Protein AF-A0A1V1PKE2-F1 (afdb_monomer_lite)

pLDDT: mean 93.81, std 8.79, range [40.59, 98.88]

Radius of gyration: 16.87 Å; chains: 1; bounding box: 40×36×56 Å

Structure (mmCIF, N/CA/C/O backbone):
data_AF-A0A1V1PKE2-F1
#
_entry.id   AF-A0A1V1PKE2-F1
#
loop_
_atom_site.group_PDB
_atom_site.id
_atom_site.type_symbol
_atom_site.label_atom_id
_atom_site.label_alt_id
_atom_site.label_comp_id
_atom_site.label_asym_id
_atom_site.label_entity_id
_atom_site.label_seq_id
_atom_site.pdbx_PDB_ins_code
_atom_site.Cartn_x
_atom_site.Cartn_y
_atom_site.Cartn_z
_atom_site.occupancy
_atom_site.B_iso_or_equiv
_atom_site.auth_seq_id
_atom_site.auth_comp_id
_atom_site.auth_asym_id
_atom_site.auth_atom_id
_atom_site.pdbx_PDB_model_num
ATOM 1 N N . MET A 1 1 ? 3.687 -19.285 35.771 1.00 46.41 1 MET A N 1
ATOM 2 C CA . MET A 1 1 ? 3.104 -18.218 34.936 1.00 46.41 1 MET A CA 1
ATOM 3 C C . MET A 1 1 ? 2.882 -18.818 33.569 1.00 46.41 1 MET A C 1
ATOM 5 O O . MET A 1 1 ? 3.855 -19.027 32.859 1.00 46.41 1 MET A O 1
ATOM 9 N N . GLU A 1 2 ? 1.648 -19.193 33.250 1.00 50.28 2 GLU A N 1
ATOM 10 C CA . GLU A 1 2 ? 1.294 -19.530 31.870 1.00 50.28 2 GLU A CA 1
ATOM 11 C C . GLU A 1 2 ? 1.308 -18.223 31.075 1.00 50.28 2 GLU A C 1
ATOM 13 O O . GLU A 1 2 ? 0.719 -17.228 31.504 1.00 50.28 2 GLU A O 1
ATOM 18 N N . ALA A 1 3 ? 2.072 -18.183 29.985 1.00 55.94 3 ALA A N 1
ATOM 19 C CA . ALA A 1 3 ? 2.026 -17.057 29.070 1.00 55.94 3 ALA A CA 1
ATOM 20 C C . ALA A 1 3 ? 0.629 -17.049 28.443 1.00 55.94 3 ALA A C 1
ATOM 22 O O . ALA A 1 3 ? 0.249 -18.015 27.785 1.00 55.94 3 ALA A O 1
ATOM 23 N N . PHE A 1 4 ? -0.148 -15.993 28.686 1.00 63.03 4 PHE A N 1
ATOM 24 C CA . PHE A 1 4 ? -1.356 -15.752 27.910 1.00 63.03 4 PHE A CA 1
ATOM 25 C C . PHE A 1 4 ? -0.919 -15.528 26.463 1.00 63.03 4 PHE A C 1
ATOM 27 O O . PHE A 1 4 ? -0.289 -14.514 26.161 1.00 63.03 4 PHE A O 1
ATOM 34 N N . ASP A 1 5 ? -1.195 -16.503 25.600 1.00 72.31 5 ASP A N 1
ATOM 35 C CA . ASP A 1 5 ? -0.950 -16.389 24.168 1.00 72.31 5 ASP A CA 1
ATOM 36 C C . ASP A 1 5 ? -1.911 -15.332 23.613 1.00 72.31 5 ASP A C 1
ATOM 38 O O . ASP A 1 5 ? -3.128 -15.531 23.552 1.00 72.31 5 ASP A O 1
ATOM 42 N N . MET A 1 6 ? -1.379 -14.144 23.329 1.00 79.12 6 MET A N 1
ATOM 43 C CA . MET A 1 6 ? -2.161 -13.050 22.768 1.00 79.12 6 MET A CA 1
ATOM 44 C C . MET A 1 6 ? -2.499 -13.402 21.324 1.00 79.12 6 MET A C 1
ATOM 46 O O . MET A 1 6 ? -1.603 -13.628 20.514 1.00 79.12 6 MET A O 1
ATOM 50 N N . ALA A 1 7 ? -3.791 -13.411 20.989 1.00 90.62 7 ALA A N 1
ATOM 51 C CA . ALA A 1 7 ? -4.229 -13.690 19.628 1.00 90.62 7 ALA A CA 1
ATOM 52 C C . ALA A 1 7 ? -3.542 -12.741 18.626 1.00 90.62 7 ALA A C 1
ATOM 54 O O . ALA A 1 7 ? -3.530 -11.516 18.804 1.00 90.62 7 ALA A O 1
ATOM 55 N N . LYS A 1 8 ? -2.964 -13.313 17.565 1.00 95.94 8 LYS A N 1
ATOM 56 C CA . LYS A 1 8 ? -2.347 -12.550 16.476 1.00 95.94 8 LYS A CA 1
ATOM 57 C C . LYS A 1 8 ? -3.399 -11.752 15.711 1.00 95.94 8 LYS A C 1
ATOM 59 O O . LYS A 1 8 ? -4.539 -12.181 15.556 1.00 95.94 8 LYS A O 1
ATOM 64 N N . LEU A 1 9 ? -2.992 -10.593 15.203 1.00 97.44 9 LEU A N 1
ATOM 65 C CA . LEU A 1 9 ? -3.817 -9.762 14.330 1.00 97.44 9 LEU A CA 1
ATOM 66 C C . LEU A 1 9 ? -3.917 -10.413 12.950 1.00 97.44 9 LEU A C 1
ATOM 68 O O . LEU A 1 9 ? -2.892 -10.720 12.346 1.00 97.44 9 LEU A O 1
ATOM 72 N N . LYS A 1 10 ? -5.115 -10.556 12.387 1.00 98.12 10 LYS A N 1
ATOM 73 C CA . LYS A 1 10 ? -5.256 -10.981 10.990 1.00 98.12 10 LYS A CA 1
ATOM 74 C C . LYS A 1 10 ? -5.187 -9.769 10.066 1.00 98.12 10 LYS A C 1
ATOM 76 O O . LYS A 1 10 ? -6.038 -8.887 10.142 1.00 98.12 10 LYS A O 1
ATOM 81 N N . ILE A 1 11 ? -4.221 -9.721 9.154 1.00 98.69 11 ILE A N 1
ATOM 82 C CA . ILE A 1 11 ? -4.002 -8.562 8.278 1.00 98.69 11 ILE A CA 1
ATOM 83 C C . ILE A 1 11 ? -4.074 -8.977 6.811 1.00 98.69 11 ILE A C 1
ATOM 85 O O . ILE A 1 11 ? -3.297 -9.813 6.353 1.00 98.69 11 ILE A O 1
ATOM 89 N N . ALA A 1 12 ? -4.969 -8.349 6.046 1.00 98.62 12 ALA A N 1
ATOM 90 C CA . ALA A 1 12 ? -4.965 -8.473 4.590 1.00 98.62 12 ALA A CA 1
ATOM 91 C C . ALA A 1 12 ? -3.850 -7.596 4.002 1.00 98.62 12 ALA A C 1
ATOM 93 O O . ALA A 1 12 ? -3.820 -6.399 4.268 1.00 98.62 12 ALA A O 1
ATOM 94 N N . THR A 1 13 ? -2.933 -8.169 3.218 1.00 98.44 13 THR A N 1
ATOM 95 C CA . THR A 1 13 ? -1.775 -7.467 2.643 1.00 98.44 13 THR A CA 1
ATOM 96 C C . THR A 1 13 ? -1.797 -7.496 1.114 1.00 98.44 13 THR A C 1
ATOM 98 O O . THR A 1 13 ? -1.751 -8.549 0.478 1.00 98.44 13 THR A O 1
ATOM 101 N N . LEU A 1 14 ? -1.915 -6.311 0.515 1.00 98.75 14 LEU A N 1
ATOM 102 C CA . LEU A 1 14 ? -2.167 -6.116 -0.910 1.00 98.75 14 LEU A CA 1
ATOM 103 C C . LEU A 1 14 ? -0.854 -5.895 -1.674 1.00 98.75 14 LEU A C 1
ATOM 105 O O . LEU A 1 14 ? -0.088 -4.980 -1.361 1.00 98.75 14 LEU A O 1
ATOM 109 N N . HIS A 1 15 ? -0.604 -6.722 -2.689 1.00 98.06 15 HIS A N 1
ATOM 110 C CA . HIS A 1 15 ? 0.639 -6.692 -3.464 1.00 98.06 15 HIS A CA 1
ATOM 111 C C . HIS A 1 15 ? 0.764 -5.457 -4.379 1.00 98.06 15 HIS A C 1
ATOM 113 O O . HIS A 1 15 ? -0.227 -4.791 -4.685 1.00 98.06 15 HIS A O 1
ATOM 119 N N . CYS A 1 16 ? 1.984 -5.164 -4.840 1.00 96.75 16 CYS A N 1
ATOM 120 C CA . CYS A 1 16 ? 2.265 -4.074 -5.778 1.00 96.75 16 CYS A CA 1
ATOM 121 C C . CYS A 1 16 ? 1.883 -4.411 -7.231 1.00 96.75 16 CYS A C 1
ATOM 123 O O . CYS A 1 16 ? 1.435 -5.518 -7.543 1.00 96.75 16 CYS A O 1
ATOM 125 N N . PHE A 1 17 ? 2.043 -3.426 -8.119 1.00 96.31 17 PHE A N 1
ATOM 126 C CA . PHE A 1 17 ? 1.731 -3.536 -9.543 1.00 96.31 17 PHE A CA 1
ATOM 127 C C . PHE A 1 17 ? 2.534 -4.660 -10.207 1.00 96.31 17 PHE A C 1
ATOM 129 O O . PHE A 1 17 ? 3.742 -4.753 -10.015 1.00 96.31 17 PHE A O 1
ATOM 136 N N . GLY A 1 18 ? 1.873 -5.498 -11.006 1.00 95.69 18 GLY A N 1
ATOM 137 C CA . GLY A 1 18 ? 2.518 -6.564 -11.774 1.00 95.69 18 GLY A CA 1
ATOM 138 C C . GLY A 1 18 ? 2.991 -7.750 -10.931 1.00 95.69 18 GLY A C 1
ATOM 139 O O . GLY A 1 18 ? 3.564 -8.692 -11.470 1.00 95.69 18 GLY A O 1
ATOM 140 N N . SER A 1 19 ? 2.745 -7.724 -9.620 1.00 96.00 19 SER A N 1
ATOM 141 C CA . SER A 1 19 ? 3.049 -8.819 -8.701 1.00 96.00 19 SER A CA 1
ATOM 142 C C . SER A 1 19 ? 1.832 -9.735 -8.515 1.00 96.00 19 SER A C 1
ATOM 144 O O . SER A 1 19 ? 0.826 -9.615 -9.215 1.00 96.00 19 SER A O 1
ATOM 146 N N . ASN A 1 20 ? 1.936 -10.668 -7.573 1.00 97.12 20 ASN A N 1
ATOM 147 C CA . ASN A 1 20 ? 0.886 -11.599 -7.180 1.00 97.12 20 ASN A CA 1
ATOM 148 C C . ASN A 1 20 ? 1.067 -11.998 -5.695 1.00 97.12 20 ASN A C 1
ATOM 150 O O . ASN A 1 20 ? 2.086 -11.645 -5.087 1.00 97.12 20 ASN A O 1
ATOM 154 N N . PRO A 1 21 ? 0.113 -12.726 -5.083 1.00 97.25 21 PRO A N 1
ATOM 155 C CA . PRO A 1 21 ? 0.207 -13.147 -3.682 1.00 97.25 21 PRO A CA 1
ATOM 156 C C . PRO A 1 21 ? 1.494 -13.887 -3.316 1.00 97.25 21 PRO A C 1
ATOM 158 O O . PRO A 1 21 ? 2.128 -13.563 -2.312 1.00 97.25 21 PRO A O 1
ATOM 161 N N . THR A 1 22 ? 1.899 -14.855 -4.140 1.00 96.38 22 THR A N 1
ATOM 162 C CA . THR A 1 22 ? 3.069 -15.704 -3.887 1.00 96.38 22 THR A CA 1
ATOM 163 C C . THR A 1 22 ? 4.341 -14.871 -3.831 1.00 96.38 22 THR A C 1
ATOM 165 O O . THR A 1 22 ? 5.120 -14.985 -2.883 1.00 96.38 22 THR A O 1
ATOM 168 N N . LYS A 1 23 ? 4.527 -13.977 -4.806 1.00 94.81 23 LYS A N 1
ATOM 169 C CA . LYS A 1 23 ? 5.670 -13.062 -4.850 1.00 94.81 23 LYS A CA 1
ATOM 170 C C . LYS A 1 23 ? 5.658 -12.099 -3.675 1.00 94.81 23 LYS A C 1
ATOM 172 O O . LYS A 1 23 ? 6.663 -11.956 -2.989 1.00 94.81 23 LYS A O 1
ATOM 177 N N . HIS A 1 24 ? 4.506 -11.506 -3.367 1.00 95.56 24 HIS A N 1
ATOM 178 C CA . HIS A 1 24 ? 4.380 -10.589 -2.233 1.00 95.56 24 HIS A CA 1
ATOM 179 C C . HIS A 1 24 ? 4.780 -11.241 -0.903 1.00 95.56 24 HIS A C 1
ATOM 181 O O . HIS A 1 24 ? 5.442 -10.609 -0.082 1.00 95.56 24 HIS A O 1
ATOM 187 N N . ALA A 1 25 ? 4.440 -12.518 -0.714 1.00 95.44 25 ALA A N 1
ATOM 188 C CA . ALA A 1 25 ? 4.773 -13.275 0.490 1.00 95.44 25 ALA A CA 1
ATOM 189 C C . ALA A 1 25 ? 6.241 -13.740 0.563 1.00 95.44 25 ALA A C 1
ATOM 191 O O . ALA A 1 25 ? 6.787 -13.876 1.663 1.00 95.44 25 ALA A O 1
ATOM 192 N N . THR A 1 26 ? 6.889 -14.009 -0.575 1.00 92.88 26 THR A N 1
ATOM 193 C CA . THR A 1 26 ? 8.154 -14.773 -0.598 1.00 92.88 26 THR A CA 1
ATOM 194 C C . THR A 1 26 ? 9.345 -14.052 -1.229 1.00 92.88 26 THR A C 1
ATOM 196 O O . THR A 1 26 ? 10.485 -14.413 -0.937 1.00 92.88 26 THR A O 1
ATOM 199 N N . GLN A 1 27 ? 9.118 -13.037 -2.059 1.00 90.12 27 GLN A N 1
ATOM 200 C CA . G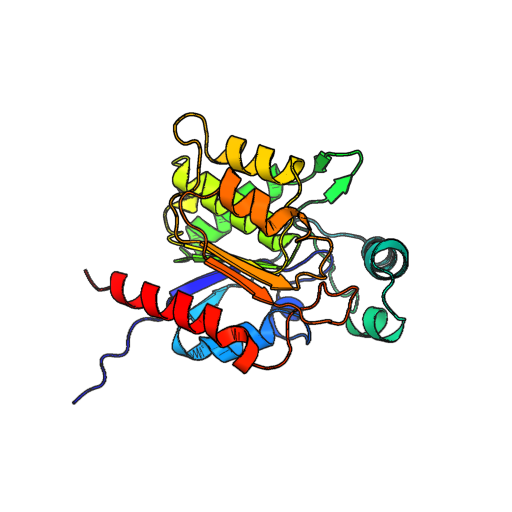LN A 1 27 ? 10.166 -12.391 -2.843 1.00 90.12 27 GLN A CA 1
ATOM 201 C C . GLN A 1 27 ? 10.933 -11.341 -2.029 1.00 90.12 27 GLN A C 1
ATOM 203 O O . GLN A 1 27 ? 10.370 -10.654 -1.171 1.00 90.12 27 GLN A O 1
ATOM 208 N N . LYS A 1 28 ? 12.233 -11.200 -2.320 1.00 82.75 28 LYS A N 1
ATOM 209 C CA . LYS A 1 28 ? 13.053 -10.083 -1.822 1.00 82.75 28 LYS A CA 1
ATOM 210 C C . LYS A 1 28 ? 12.496 -8.743 -2.295 1.00 82.75 28 LYS A C 1
ATOM 212 O O . LYS A 1 28 ? 11.787 -8.699 -3.296 1.00 82.75 28 LYS A O 1
ATOM 217 N N . TRP A 1 29 ? 12.790 -7.671 -1.558 1.00 85.06 29 TRP A N 1
ATOM 218 C CA . TRP A 1 29 ? 12.291 -6.308 -1.818 1.00 85.06 29 TRP A CA 1
ATOM 219 C C . TRP A 1 29 ? 10.767 -6.130 -1.744 1.00 85.06 29 TRP A C 1
ATOM 221 O O . TRP A 1 29 ? 10.259 -5.021 -1.914 1.00 85.06 29 TRP A O 1
ATOM 231 N N . HIS A 1 30 ? 10.043 -7.209 -1.443 1.00 88.94 30 HIS A N 1
ATOM 232 C CA . HIS A 1 30 ? 8.615 -7.240 -1.167 1.00 88.94 30 HIS A CA 1
ATOM 233 C C . HIS A 1 30 ? 8.372 -7.413 0.343 1.00 88.94 30 HIS A C 1
ATOM 235 O O . HIS A 1 30 ? 9.193 -7.068 1.193 1.00 88.94 30 HIS A O 1
ATOM 241 N N . PHE A 1 31 ? 7.197 -7.919 0.707 1.00 92.25 31 PHE A N 1
ATOM 242 C CA . PHE A 1 31 ? 6.684 -7.903 2.068 1.00 92.25 31 PHE A CA 1
ATOM 243 C C . PHE A 1 31 ? 7.251 -9.006 2.971 1.00 92.25 31 PHE A C 1
ATOM 245 O O . PHE A 1 31 ? 7.043 -8.969 4.183 1.00 92.25 31 PHE A O 1
ATOM 252 N N . THR A 1 32 ? 7.986 -9.976 2.416 1.00 93.50 32 THR A N 1
ATOM 253 C CA . THR A 1 32 ? 8.481 -11.155 3.147 1.00 93.50 32 THR A CA 1
ATOM 254 C C . THR A 1 32 ? 9.250 -10.800 4.429 1.00 93.50 32 THR A C 1
ATOM 256 O O . THR A 1 32 ? 9.047 -11.414 5.477 1.00 93.50 32 THR A O 1
ATOM 259 N N . HIS A 1 33 ? 10.079 -9.753 4.394 1.00 94.19 33 HIS A N 1
ATOM 260 C CA . HIS A 1 33 ? 10.896 -9.342 5.538 1.00 94.19 33 HIS A CA 1
ATOM 261 C C . HIS A 1 33 ? 10.083 -8.622 6.622 1.00 94.19 33 HIS A C 1
ATOM 263 O O . HIS A 1 33 ? 10.325 -8.851 7.808 1.00 94.19 33 HIS A O 1
ATOM 269 N N . CYS A 1 34 ? 9.068 -7.846 6.228 1.00 96.38 34 CYS A N 1
ATOM 270 C CA . CYS A 1 34 ? 8.083 -7.270 7.146 1.00 96.38 34 CYS A CA 1
ATOM 271 C C . CYS A 1 34 ? 7.292 -8.374 7.861 1.00 96.38 34 CYS A C 1
ATOM 273 O O . CYS A 1 34 ? 7.202 -8.387 9.089 1.00 96.38 34 CYS A O 1
ATOM 275 N N . ALA A 1 35 ? 6.785 -9.344 7.090 1.00 96.12 35 ALA A N 1
ATOM 276 C CA . ALA A 1 35 ? 6.011 -10.463 7.613 1.00 96.12 35 ALA A CA 1
ATOM 277 C C . ALA A 1 35 ? 6.813 -11.282 8.635 1.00 96.12 35 ALA A C 1
ATOM 279 O O . ALA A 1 35 ? 6.291 -11.616 9.696 1.00 96.12 35 ALA A O 1
ATOM 280 N N . ARG A 1 36 ? 8.101 -11.532 8.359 1.00 95.44 36 ARG A N 1
ATOM 281 C CA . ARG A 1 36 ? 9.025 -12.193 9.296 1.00 95.44 36 ARG A CA 1
ATOM 282 C C . ARG A 1 36 ? 9.275 -11.371 10.558 1.00 95.44 36 ARG A C 1
ATOM 284 O O . ARG A 1 36 ? 9.250 -11.932 11.646 1.00 95.44 36 ARG A O 1
ATOM 291 N N . ALA A 1 37 ? 9.498 -10.061 10.429 1.00 97.06 37 ALA A N 1
ATOM 292 C CA . ALA A 1 37 ? 9.718 -9.179 11.578 1.00 97.06 37 ALA A CA 1
ATOM 293 C C . ALA A 1 37 ? 8.503 -9.115 12.523 1.00 97.06 37 ALA A C 1
ATOM 295 O O . ALA A 1 37 ? 8.654 -8.842 13.709 1.00 97.06 37 ALA A O 1
ATOM 296 N N . CYS A 1 38 ? 7.308 -9.385 11.996 1.00 97.25 38 CYS A N 1
ATOM 297 C CA . CYS A 1 38 ? 6.038 -9.304 12.709 1.00 97.25 38 CYS A CA 1
ATOM 298 C C . CYS A 1 38 ? 5.388 -10.682 12.939 1.00 97.25 38 CYS A C 1
ATOM 300 O O . CYS A 1 38 ? 4.188 -10.744 13.206 1.00 97.25 38 CYS A O 1
ATOM 302 N N . ALA A 1 39 ? 6.145 -11.779 12.812 1.00 96.25 39 ALA A N 1
ATOM 303 C CA . ALA A 1 39 ? 5.600 -13.139 12.811 1.00 96.25 39 ALA A CA 1
ATOM 304 C C . ALA A 1 39 ? 4.851 -13.502 14.105 1.00 96.25 39 ALA A C 1
ATOM 306 O O . ALA A 1 39 ? 3.902 -14.281 14.059 1.00 96.25 39 ALA A O 1
ATOM 307 N N . ASP A 1 40 ? 5.230 -12.911 15.240 1.00 95.50 40 ASP A N 1
ATOM 308 C CA . ASP A 1 40 ? 4.573 -13.127 16.537 1.00 95.50 40 ASP A CA 1
ATOM 309 C C . ASP A 1 40 ? 3.346 -12.225 16.752 1.00 95.50 40 ASP A C 1
ATOM 311 O O . ASP A 1 40 ? 2.581 -12.428 17.689 1.00 95.50 40 ASP A O 1
ATOM 315 N N . LEU A 1 41 ? 3.140 -11.229 15.886 1.00 96.81 41 LEU A N 1
ATOM 316 C CA . LEU A 1 41 ? 2.101 -10.208 16.049 1.00 96.81 41 LEU A CA 1
ATOM 317 C C . LEU A 1 41 ? 0.923 -10.394 15.097 1.00 96.81 41 LEU A C 1
ATOM 319 O O . LEU A 1 41 ? -0.189 -9.970 15.420 1.00 96.81 41 LEU A O 1
ATOM 323 N N . ALA A 1 42 ? 1.163 -10.974 13.919 1.00 97.38 42 ALA A N 1
ATOM 324 C CA . ALA A 1 42 ? 0.179 -10.992 12.851 1.00 97.38 42 ALA A CA 1
ATOM 325 C C . ALA A 1 42 ? 0.200 -12.263 11.998 1.00 97.38 42 ALA A C 1
ATOM 327 O O . ALA A 1 42 ? 1.260 -12.800 11.675 1.00 97.38 42 ALA A O 1
ATOM 328 N N . ASP A 1 43 ? -0.996 -12.656 11.565 1.00 97.56 43 ASP A N 1
ATOM 329 C CA . ASP A 1 43 ? -1.233 -13.605 10.487 1.00 97.56 43 ASP A CA 1
ATOM 330 C C . ASP A 1 43 ? -1.608 -12.842 9.213 1.00 97.56 43 ASP A C 1
ATOM 332 O O . ASP A 1 43 ? -2.451 -11.940 9.218 1.00 97.56 43 ASP A O 1
ATOM 336 N N . TRP A 1 44 ? -0.984 -13.209 8.097 1.00 98.00 44 TRP A N 1
ATOM 337 C CA . TRP A 1 44 ? -1.066 -12.456 6.848 1.00 98.00 44 TRP A CA 1
ATOM 338 C C . TRP A 1 44 ? -1.956 -13.153 5.823 1.00 98.00 44 TRP A C 1
ATOM 340 O O . TRP A 1 44 ? -1.741 -14.315 5.478 1.00 98.00 44 TRP A O 1
ATOM 350 N N . VAL A 1 45 ? -2.925 -12.418 5.284 1.00 98.25 45 VAL A N 1
ATOM 351 C CA . VAL A 1 45 ? -3.782 -12.857 4.178 1.00 98.25 45 VAL A CA 1
ATOM 352 C C . VAL A 1 45 ? -3.339 -12.154 2.900 1.00 98.25 45 VAL A C 1
ATOM 354 O O . VAL A 1 45 ? -3.302 -10.928 2.852 1.00 98.25 45 VAL A O 1
ATOM 357 N N . TYR A 1 46 ? -3.046 -12.920 1.849 1.00 98.38 46 TYR A N 1
ATOM 358 C CA . TYR A 1 46 ? -2.505 -12.411 0.583 1.00 98.38 46 TYR A CA 1
ATOM 359 C C . TYR A 1 46 ? -3.529 -12.566 -0.557 1.00 98.38 46 TYR A C 1
ATOM 361 O O . TYR A 1 46 ? -3.466 -13.541 -1.307 1.00 98.38 46 TYR A O 1
ATOM 369 N N . PRO A 1 47 ? -4.514 -11.661 -0.704 1.00 98.31 47 PRO A N 1
ATOM 370 C CA . PRO A 1 47 ? -5.459 -11.729 -1.815 1.00 98.31 47 PRO A CA 1
ATOM 371 C C . PRO A 1 47 ? -4.782 -11.377 -3.149 1.00 98.31 47 PRO A C 1
ATOM 373 O O . PRO A 1 47 ? -3.919 -10.498 -3.215 1.00 98.31 47 PRO A O 1
ATOM 376 N N . ALA A 1 48 ? -5.195 -12.053 -4.224 1.00 98.31 48 ALA A N 1
ATOM 377 C CA . ALA A 1 48 ? -4.781 -11.724 -5.585 1.00 98.31 48 ALA A CA 1
ATOM 378 C C . ALA A 1 48 ? -5.600 -10.546 -6.114 1.00 98.31 48 ALA A C 1
ATOM 380 O O . ALA A 1 48 ? -6.824 -10.555 -6.000 1.00 98.31 48 ALA A O 1
ATOM 381 N N . ALA A 1 49 ? -4.953 -9.566 -6.743 1.00 98.62 49 ALA A N 1
ATOM 382 C CA . ALA A 1 49 ? -5.686 -8.489 -7.391 1.00 98.62 49 ALA A CA 1
ATOM 383 C C . ALA A 1 49 ? -6.531 -9.018 -8.575 1.00 98.62 49 ALA A C 1
ATOM 385 O O . ALA A 1 49 ? -6.129 -9.973 -9.258 1.00 98.62 49 ALA A O 1
ATOM 386 N N . PRO A 1 50 ? -7.706 -8.420 -8.844 1.00 98.44 50 PRO A N 1
ATOM 387 C CA . PRO A 1 50 ? -8.647 -8.977 -9.813 1.00 98.44 50 PRO A CA 1
ATOM 388 C C . PRO A 1 50 ? -8.230 -8.758 -11.273 1.00 98.44 50 PRO A C 1
ATOM 390 O O . PRO A 1 50 ? -8.699 -9.485 -12.146 1.00 98.44 50 PRO A O 1
ATOM 393 N N . HIS A 1 51 ? -7.349 -7.795 -11.558 1.00 98.19 51 HIS A N 1
ATOM 394 C CA . HIS A 1 51 ? -6.974 -7.452 -12.930 1.00 98.19 51 HIS A CA 1
ATOM 395 C C . HIS A 1 51 ? -5.673 -8.139 -13.320 1.00 98.19 51 HIS A C 1
ATOM 397 O O . HIS A 1 51 ? -4.618 -7.837 -12.763 1.00 98.19 51 HIS A O 1
ATOM 403 N N . GLN A 1 52 ? -5.737 -9.045 -14.290 1.00 97.56 52 GLN A N 1
ATOM 404 C CA . GLN A 1 52 ? -4.548 -9.627 -14.907 1.00 97.56 52 GLN A CA 1
ATOM 405 C C . GLN A 1 52 ? -4.007 -8.679 -15.982 1.00 97.56 52 GLN A C 1
ATOM 407 O O . GLN A 1 52 ? -4.780 -8.055 -16.711 1.00 97.56 52 GLN A O 1
ATOM 412 N N . VAL A 1 53 ? -2.685 -8.572 -16.088 1.00 96.69 53 VAL A N 1
ATOM 413 C CA . VAL A 1 53 ? -2.021 -7.754 -17.111 1.00 96.69 53 VAL A CA 1
ATOM 414 C C . VAL A 1 53 ? -1.062 -8.586 -17.948 1.00 96.69 53 VAL A C 1
ATOM 416 O O . VAL A 1 53 ? -0.705 -9.705 -17.590 1.00 96.69 53 VAL A O 1
ATOM 419 N N . ALA A 1 54 ? -0.659 -8.040 -19.092 1.00 96.19 54 ALA A N 1
ATOM 420 C CA . ALA A 1 54 ? 0.373 -8.645 -19.919 1.00 96.19 54 ALA A CA 1
ATOM 421 C C . ALA A 1 54 ? 1.762 -8.426 -19.275 1.00 96.19 54 ALA A C 1
ATOM 423 O O . ALA A 1 54 ? 2.022 -7.314 -18.796 1.00 96.19 54 ALA A O 1
ATOM 424 N N . PRO A 1 55 ? 2.658 -9.430 -19.264 1.00 95.00 55 PRO A N 1
ATOM 425 C CA . PRO A 1 55 ? 4.041 -9.289 -18.798 1.00 95.00 55 PRO A CA 1
ATOM 426 C C . PRO A 1 55 ? 4.771 -8.059 -19.349 1.00 95.00 55 PRO A C 1
ATOM 428 O O . PRO A 1 55 ? 5.462 -7.364 -18.610 1.00 95.00 55 PRO A O 1
ATOM 431 N N . GLU A 1 56 ? 4.560 -7.739 -20.624 1.00 94.50 56 GLU A N 1
ATOM 432 C CA . GLU A 1 56 ? 5.206 -6.634 -21.335 1.00 94.50 56 GLU A CA 1
ATOM 433 C C . GLU A 1 56 ? 4.844 -5.274 -20.730 1.00 94.50 56 GLU A C 1
ATOM 435 O O . GLU A 1 56 ? 5.672 -4.368 -20.696 1.00 94.50 56 GLU A O 1
ATOM 440 N N . MET A 1 57 ? 3.625 -5.137 -20.201 1.00 93.62 57 MET A N 1
ATOM 441 C CA . MET A 1 57 ? 3.195 -3.919 -19.512 1.00 93.62 57 MET A CA 1
ATOM 442 C C . MET A 1 57 ? 3.972 -3.715 -18.211 1.00 93.62 57 MET A C 1
ATOM 444 O O . MET A 1 57 ? 4.324 -2.590 -17.862 1.00 93.62 57 MET A O 1
ATOM 448 N N . VAL A 1 58 ? 4.228 -4.801 -17.482 1.00 93.12 58 VAL A N 1
ATOM 449 C CA . VAL A 1 58 ? 5.004 -4.752 -16.241 1.00 93.12 58 VAL A CA 1
ATOM 450 C C . VAL A 1 58 ? 6.472 -4.495 -16.547 1.00 93.12 58 VAL A C 1
ATOM 452 O O . VAL A 1 58 ? 7.097 -3.673 -15.881 1.00 93.12 58 VAL A O 1
ATOM 455 N N . TYR A 1 59 ? 7.002 -5.150 -17.581 1.00 93.00 59 TYR A N 1
ATOM 456 C CA . TYR A 1 59 ? 8.354 -4.907 -18.064 1.00 93.00 59 TYR A CA 1
ATOM 457 C C . TYR A 1 59 ? 8.558 -3.432 -18.421 1.00 93.00 59 TYR A C 1
ATOM 459 O O . TYR A 1 59 ? 9.499 -2.821 -17.926 1.00 93.00 59 TYR A O 1
ATOM 467 N N . ASP A 1 60 ? 7.663 -2.838 -19.220 1.00 92.38 60 ASP A N 1
ATOM 468 C CA . ASP A 1 60 ? 7.766 -1.431 -19.620 1.00 92.38 60 ASP A CA 1
ATOM 469 C C . ASP A 1 60 ? 7.771 -0.484 -18.411 1.00 92.38 60 ASP A C 1
ATOM 471 O O . ASP A 1 60 ? 8.622 0.402 -18.318 1.00 92.38 60 ASP A O 1
ATOM 475 N N . LEU A 1 61 ? 6.883 -0.712 -17.437 1.00 90.50 61 LEU A N 1
ATOM 476 C CA . LEU A 1 61 ? 6.852 0.076 -16.206 1.00 90.50 61 LEU A CA 1
ATOM 477 C C . LEU A 1 61 ? 8.188 -0.007 -15.452 1.00 90.50 61 LEU A C 1
ATOM 479 O O . LEU A 1 61 ? 8.789 1.020 -15.144 1.00 90.50 61 LEU A O 1
ATOM 483 N N . ILE A 1 62 ? 8.654 -1.220 -15.151 1.00 90.44 62 ILE A N 1
ATOM 484 C CA . ILE A 1 62 ? 9.838 -1.430 -14.309 1.00 90.44 62 ILE A CA 1
ATOM 485 C C . ILE A 1 62 ? 11.105 -0.961 -15.040 1.00 90.44 62 ILE A C 1
ATOM 487 O O . ILE A 1 62 ? 11.926 -0.240 -14.473 1.00 90.44 62 ILE A O 1
ATOM 491 N N . LYS A 1 63 ? 11.262 -1.323 -16.315 1.00 92.19 63 LYS A N 1
ATOM 492 C CA . LYS A 1 63 ? 12.465 -1.006 -17.088 1.00 92.19 63 LYS A CA 1
ATOM 493 C C . LYS A 1 63 ? 12.499 0.450 -17.537 1.00 92.19 63 LYS A C 1
ATOM 495 O O . LYS A 1 63 ? 13.477 1.146 -17.281 1.00 92.19 63 LYS A O 1
ATOM 500 N N . ASN A 1 64 ? 11.452 0.906 -18.220 1.00 90.56 64 ASN A N 1
ATOM 501 C CA . ASN A 1 64 ? 11.495 2.161 -18.969 1.00 90.56 64 ASN A CA 1
ATOM 502 C C . ASN A 1 64 ? 11.005 3.353 -18.146 1.00 90.56 64 ASN A C 1
ATOM 504 O O . ASN A 1 64 ? 11.521 4.455 -18.311 1.00 90.56 64 ASN A O 1
ATOM 508 N N . GLN A 1 65 ? 10.031 3.148 -17.255 1.00 86.81 65 GLN A N 1
ATOM 509 C CA . GLN A 1 65 ? 9.454 4.244 -16.468 1.00 86.81 65 GLN A CA 1
ATOM 510 C C . GLN A 1 65 ? 10.134 4.387 -15.104 1.00 86.81 65 GLN A C 1
ATOM 512 O O . GLN A 1 65 ? 10.425 5.501 -14.674 1.00 86.81 65 GLN A O 1
ATOM 517 N N . MET A 1 66 ? 10.421 3.267 -14.434 1.00 88.06 66 MET A N 1
ATOM 518 C CA . MET A 1 66 ? 11.127 3.263 -13.151 1.00 88.06 66 MET A CA 1
ATOM 519 C C . MET A 1 66 ? 12.648 3.224 -13.304 1.00 88.06 66 MET A C 1
ATOM 521 O O . MET A 1 66 ? 13.343 3.489 -12.331 1.00 88.06 66 MET A O 1
ATOM 525 N N . GLY A 1 67 ? 13.181 2.925 -14.490 1.00 89.75 67 GLY A N 1
ATOM 526 C CA . GLY A 1 67 ? 14.624 2.936 -14.736 1.00 89.75 67 GLY A CA 1
ATOM 527 C C . GLY A 1 67 ? 15.389 1.819 -14.024 1.00 89.75 67 GLY A C 1
ATOM 528 O O . GLY A 1 67 ? 16.566 2.000 -13.712 1.00 89.75 67 GLY A O 1
ATOM 529 N N . CYS A 1 68 ? 14.743 0.685 -13.738 1.00 91.25 68 CYS A N 1
ATOM 530 C CA . CYS A 1 68 ? 15.414 -0.440 -13.098 1.00 91.25 68 CYS A CA 1
ATOM 531 C C . CYS A 1 68 ? 16.494 -1.062 -14.006 1.00 91.25 68 CYS A C 1
ATOM 533 O O . CYS A 1 68 ? 16.408 -1.097 -15.242 1.00 91.25 68 CYS A O 1
ATOM 535 N N . THR A 1 69 ? 17.528 -1.591 -13.366 1.00 92.25 69 THR A N 1
ATOM 536 C CA . THR A 1 69 ? 18.582 -2.399 -13.986 1.00 92.25 69 THR A CA 1
ATOM 537 C C . THR A 1 69 ? 18.025 -3.717 -14.531 1.00 92.25 69 THR A C 1
ATOM 539 O O . THR A 1 69 ? 16.941 -4.155 -14.150 1.00 92.25 69 THR A O 1
ATOM 542 N N . ASP A 1 70 ? 18.755 -4.367 -15.444 1.00 91.31 70 ASP A N 1
ATOM 543 C CA . ASP A 1 70 ? 18.322 -5.664 -15.990 1.00 91.31 70 ASP A CA 1
ATOM 544 C C . ASP A 1 70 ? 18.233 -6.748 -14.905 1.00 91.31 70 ASP A C 1
ATOM 546 O O . ASP A 1 70 ? 17.294 -7.538 -14.917 1.00 91.31 70 ASP A O 1
ATOM 550 N N . GLU A 1 71 ? 19.140 -6.724 -13.922 1.00 90.62 71 GLU A N 1
ATOM 551 C CA . GLU A 1 71 ? 19.121 -7.635 -12.770 1.00 90.62 71 GLU A CA 1
ATOM 552 C C . GLU A 1 71 ? 17.854 -7.454 -11.918 1.00 90.62 71 GLU A C 1
ATOM 554 O O . GLU A 1 71 ? 17.218 -8.432 -11.528 1.00 90.62 71 GLU A O 1
ATOM 559 N N . GLU A 1 72 ? 17.435 -6.211 -11.661 1.00 90.62 72 GLU A N 1
ATOM 560 C CA . GLU A 1 72 ? 16.194 -5.927 -10.925 1.00 90.62 72 GLU A CA 1
ATOM 561 C C . GLU A 1 72 ? 14.947 -6.371 -11.703 1.00 90.62 72 GLU A C 1
ATOM 563 O O . GLU A 1 72 ? 13.996 -6.884 -11.113 1.00 90.62 72 GLU A O 1
ATOM 568 N N . VAL A 1 73 ? 14.947 -6.198 -13.028 1.00 89.81 73 VAL A N 1
ATOM 569 C CA . VAL A 1 73 ? 13.851 -6.626 -13.910 1.00 89.81 73 VAL A CA 1
ATOM 570 C C . VAL A 1 73 ? 13.735 -8.151 -13.942 1.00 89.81 73 VAL A C 1
ATOM 572 O O . VAL A 1 73 ? 12.635 -8.686 -13.803 1.00 89.81 73 VAL A O 1
ATOM 575 N N . GLU A 1 74 ? 14.857 -8.858 -14.085 1.00 88.06 74 GLU A N 1
ATOM 576 C CA . GLU A 1 74 ? 14.900 -10.322 -14.035 1.00 88.06 74 GLU A CA 1
ATOM 577 C C . GLU A 1 74 ? 14.460 -10.838 -12.658 1.00 88.06 74 GLU A C 1
ATOM 579 O O . GLU A 1 74 ? 13.599 -11.716 -12.567 1.00 88.06 74 GLU A O 1
ATOM 584 N N . GLY A 1 75 ? 14.970 -10.225 -11.586 1.00 86.00 75 GLY A N 1
ATOM 585 C CA . GLY A 1 75 ? 14.617 -10.556 -10.208 1.00 86.00 75 GLY A CA 1
ATOM 586 C C . GLY A 1 75 ? 13.149 -10.300 -9.855 1.00 86.00 75 GLY A C 1
ATOM 587 O O . GLY A 1 75 ? 12.635 -10.930 -8.930 1.00 86.00 75 GLY A O 1
ATOM 588 N N . PHE A 1 76 ? 12.453 -9.414 -10.580 1.00 87.62 76 PHE A N 1
ATOM 589 C CA . PHE A 1 76 ? 11.021 -9.186 -10.389 1.00 87.62 76 PHE A CA 1
ATOM 590 C C . PHE A 1 76 ? 10.176 -10.393 -10.836 1.00 87.62 76 PHE A C 1
ATOM 592 O O . PHE A 1 76 ? 9.236 -10.795 -10.140 1.00 87.62 76 PHE A O 1
ATOM 599 N N . GLY A 1 77 ? 10.524 -10.974 -11.991 1.00 87.50 77 GLY A N 1
ATOM 600 C CA . GLY A 1 77 ? 9.802 -12.062 -12.655 1.00 87.50 77 GLY A CA 1
ATOM 601 C C . GLY A 1 77 ? 8.392 -11.674 -13.130 1.00 87.50 77 GLY A C 1
ATOM 602 O O . GLY A 1 77 ? 7.735 -10.810 -12.558 1.00 87.50 77 GLY A O 1
ATOM 603 N N . PHE A 1 78 ? 7.836 -12.370 -14.127 1.00 89.50 78 PHE A N 1
ATOM 604 C CA . PHE A 1 78 ? 6.554 -11.977 -14.755 1.00 89.50 78 PHE A CA 1
ATOM 605 C C . PHE A 1 78 ? 5.454 -13.045 -14.732 1.00 89.50 78 PHE A C 1
ATOM 607 O O . PHE A 1 78 ? 4.509 -12.991 -15.510 1.00 89.50 78 PHE A O 1
ATOM 614 N N . GLU A 1 79 ? 5.552 -14.021 -13.833 1.00 91.56 79 GLU A N 1
ATOM 615 C CA . GLU A 1 79 ? 4.502 -15.028 -13.635 1.00 91.56 79 GLU A CA 1
ATOM 616 C C . GLU A 1 79 ? 3.215 -14.421 -13.045 1.00 91.56 79 GLU A C 1
ATOM 618 O O . GLU A 1 79 ? 3.278 -13.735 -12.020 1.00 91.56 79 GLU A O 1
ATOM 623 N N . ASP A 1 80 ? 2.072 -14.691 -13.692 1.00 95.25 80 ASP A N 1
ATOM 624 C CA . ASP A 1 80 ? 0.711 -14.231 -13.335 1.00 95.25 80 ASP A CA 1
ATOM 625 C C . ASP A 1 80 ? 0.660 -12.777 -12.819 1.00 95.25 80 ASP A C 1
ATOM 627 O O . ASP A 1 80 ? 0.310 -12.540 -11.659 1.00 95.25 80 ASP A O 1
ATOM 631 N N . PRO A 1 81 ? 1.063 -11.784 -13.633 1.00 96.81 81 PRO A N 1
ATOM 632 C CA . PRO A 1 81 ? 1.162 -10.418 -13.163 1.00 96.81 81 PRO A CA 1
ATOM 633 C C . PRO A 1 81 ? -0.230 -9.801 -13.031 1.00 96.81 81 PRO A C 1
ATOM 635 O O . PRO A 1 81 ? -1.049 -9.838 -13.957 1.00 96.81 81 PRO A O 1
ATOM 638 N N . ARG A 1 82 ? -0.492 -9.206 -11.865 1.00 98.12 82 ARG A N 1
ATOM 639 C CA . ARG A 1 82 ? -1.791 -8.626 -11.518 1.00 98.12 82 ARG A CA 1
ATOM 640 C C . ARG A 1 82 ? -1.663 -7.202 -11.005 1.00 98.12 82 ARG A C 1
ATOM 642 O O . ARG A 1 82 ? -0.636 -6.803 -10.454 1.00 98.12 82 ARG A O 1
ATOM 649 N N . ILE A 1 83 ? -2.732 -6.432 -11.160 1.00 98.19 83 ILE A N 1
ATOM 650 C CA . ILE A 1 83 ? -2.830 -5.052 -10.682 1.00 98.19 83 ILE A CA 1
ATOM 651 C C . ILE A 1 83 ? -4.165 -4.834 -9.981 1.00 98.19 83 ILE A C 1
ATOM 653 O O . ILE A 1 83 ? -5.167 -5.484 -10.274 1.00 98.19 83 ILE A O 1
ATOM 657 N N . TRP A 1 84 ? -4.192 -3.879 -9.064 1.00 98.50 84 TRP A N 1
ATOM 658 C CA . TRP A 1 84 ? -5.414 -3.416 -8.420 1.00 98.50 84 TRP A CA 1
ATOM 659 C C . TRP A 1 84 ? -6.094 -2.306 -9.211 1.00 98.50 84 TRP A C 1
ATOM 661 O O . TRP A 1 84 ? -7.312 -2.188 -9.232 1.00 98.50 84 TRP A O 1
ATOM 671 N N . PHE A 1 85 ? -5.319 -1.459 -9.859 1.00 97.69 85 PHE A N 1
ATOM 672 C CA . PHE A 1 85 ? -5.842 -0.405 -10.712 1.00 97.69 85 PHE A CA 1
ATOM 673 C C . PHE A 1 85 ? -4.744 0.063 -11.643 1.00 97.69 85 PHE A C 1
ATOM 675 O O . PHE A 1 85 ? -3.556 -0.074 -11.334 1.00 97.69 85 PHE A O 1
ATOM 682 N N . ARG A 1 86 ? -5.146 0.670 -12.752 1.00 95.00 86 ARG A N 1
ATOM 683 C CA . ARG A 1 86 ? -4.236 1.300 -13.702 1.00 95.00 86 ARG A CA 1
ATOM 684 C C . ARG A 1 86 ? -4.343 2.811 -13.583 1.00 95.00 86 ARG A C 1
ATOM 686 O O . ARG A 1 86 ? -5.445 3.339 -13.512 1.00 95.00 86 ARG A O 1
ATOM 693 N N . PHE A 1 87 ? -3.213 3.511 -13.582 1.00 91.19 87 PHE A N 1
ATOM 694 C CA . PHE A 1 87 ? -3.204 4.956 -13.793 1.00 91.19 87 PHE A CA 1
ATOM 695 C C . PHE A 1 87 ? -2.945 5.238 -15.273 1.00 91.19 87 PHE A C 1
ATOM 697 O O . PHE A 1 87 ? -1.906 4.844 -15.798 1.00 91.19 87 PHE A O 1
ATOM 704 N N . ALA A 1 88 ? -3.900 5.867 -15.950 1.00 88.44 88 ALA A N 1
ATOM 705 C CA . ALA A 1 88 ? -3.804 6.249 -17.356 1.00 88.44 88 ALA A CA 1
ATOM 706 C C . ALA A 1 88 ? -4.577 7.553 -17.580 1.00 88.44 88 ALA A C 1
ATOM 708 O O . ALA A 1 88 ? -5.615 7.772 -16.955 1.00 88.44 88 ALA A O 1
ATOM 709 N N . ASP A 1 89 ? -4.047 8.439 -18.426 1.00 88.94 89 ASP A N 1
ATOM 710 C CA . ASP A 1 89 ? -4.690 9.707 -18.808 1.00 88.94 89 ASP A CA 1
ATOM 711 C C . ASP A 1 89 ? -5.158 10.556 -17.609 1.00 88.94 89 ASP A C 1
ATOM 713 O O . ASP A 1 89 ? -6.234 11.155 -17.603 1.00 88.94 89 ASP A O 1
ATOM 717 N N . GLY A 1 90 ? -4.352 10.577 -16.540 1.00 87.00 90 GLY A N 1
ATOM 718 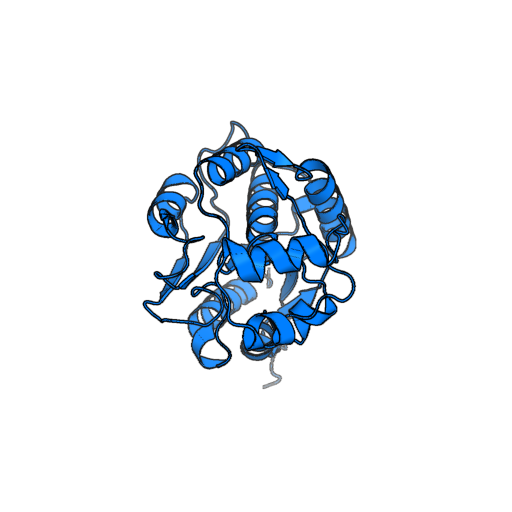C CA . GLY A 1 90 ? -4.645 11.331 -15.317 1.00 87.00 90 GLY A CA 1
ATOM 719 C C . GLY A 1 90 ? -5.723 10.715 -14.415 1.00 87.00 90 GLY A C 1
ATOM 720 O O . GLY A 1 90 ? -6.175 11.370 -13.471 1.00 87.00 90 GLY A O 1
ATOM 721 N N . ARG A 1 91 ? -6.151 9.473 -14.677 1.00 91.38 91 ARG A N 1
ATOM 722 C CA . ARG A 1 91 ? -7.252 8.798 -13.974 1.00 91.38 91 ARG A CA 1
ATOM 723 C C . ARG A 1 91 ? -6.850 7.407 -13.496 1.00 91.38 91 ARG A C 1
ATOM 725 O O . ARG A 1 91 ? -6.000 6.754 -14.095 1.00 91.38 91 ARG A O 1
ATOM 732 N N . TYR A 1 92 ? -7.483 6.958 -12.414 1.00 94.44 92 TYR A N 1
ATOM 733 C CA . TYR A 1 92 ? -7.383 5.576 -11.955 1.00 94.44 92 TYR A CA 1
ATOM 734 C C . TYR A 1 92 ? -8.545 4.755 -12.511 1.00 94.44 92 TYR A C 1
ATOM 736 O O . TYR A 1 92 ? -9.706 5.067 -12.250 1.00 94.44 92 TYR A O 1
ATOM 744 N N . ASP A 1 93 ? -8.216 3.709 -13.257 1.00 96.31 93 ASP A N 1
ATOM 745 C CA . ASP A 1 93 ? -9.153 2.742 -13.817 1.00 96.31 93 ASP A CA 1
ATOM 746 C C . ASP A 1 93 ? -9.103 1.419 -13.037 1.00 96.31 93 ASP A C 1
ATOM 748 O O . ASP A 1 93 ? -8.045 1.002 -12.561 1.00 96.31 93 ASP A O 1
ATOM 752 N N . GLY A 1 94 ? -10.255 0.765 -12.887 1.00 97.19 94 GLY A N 1
ATOM 753 C CA . GLY A 1 94 ? -10.396 -0.503 -12.164 1.00 97.19 94 GLY A CA 1
ATOM 754 C C . GLY A 1 94 ? -10.571 -0.392 -10.642 1.00 97.19 94 GLY A C 1
ATOM 755 O O . GLY A 1 94 ? -10.691 -1.429 -9.984 1.00 97.19 94 GLY A O 1
ATOM 756 N N . LEU A 1 95 ? -10.638 0.824 -10.075 1.00 97.88 95 LEU A N 1
ATOM 757 C CA . LEU A 1 95 ? -10.841 1.032 -8.630 1.00 97.88 95 LEU A CA 1
ATOM 758 C C . LEU A 1 95 ? -12.137 0.394 -8.120 1.00 97.88 95 LEU A C 1
ATOM 760 O O . LEU A 1 95 ? -12.122 -0.241 -7.073 1.00 97.88 95 LEU A O 1
ATOM 764 N N . GLU A 1 96 ? -13.245 0.538 -8.850 1.00 97.69 96 GLU A N 1
ATOM 765 C CA . GLU A 1 96 ? -14.546 -0.009 -8.443 1.00 97.69 96 GLU A CA 1
ATOM 766 C C . GLU A 1 96 ? -14.507 -1.538 -8.323 1.00 97.69 96 GLU A C 1
ATOM 768 O O . GLU A 1 96 ? -14.875 -2.088 -7.285 1.00 97.69 96 GLU A O 1
ATOM 773 N N . VAL A 1 97 ? -13.973 -2.217 -9.345 1.00 98.56 97 VAL A N 1
ATOM 774 C CA . VAL A 1 97 ? -13.815 -3.681 -9.364 1.00 98.56 97 VAL A CA 1
ATOM 775 C C . VAL A 1 97 ? -12.920 -4.145 -8.216 1.00 98.56 97 VAL A C 1
ATOM 777 O O . VAL A 1 97 ? -13.243 -5.108 -7.522 1.00 98.56 97 VAL A O 1
ATOM 780 N N . SER A 1 98 ? -11.816 -3.442 -7.967 1.00 98.69 98 SER A N 1
ATOM 781 C CA . SER A 1 98 ? -10.902 -3.787 -6.876 1.00 98.69 98 SER A CA 1
ATOM 782 C C . SER A 1 98 ? -11.492 -3.545 -5.499 1.00 98.69 98 SER A C 1
ATOM 784 O O . SER A 1 98 ? -11.310 -4.370 -4.609 1.00 98.69 98 SER A O 1
ATOM 786 N N . MET A 1 99 ? -12.252 -2.470 -5.313 1.00 98.75 99 MET A N 1
ATOM 787 C CA . MET A 1 99 ? -12.938 -2.205 -4.052 1.00 98.75 99 MET A CA 1
ATOM 788 C C . MET A 1 99 ? -14.067 -3.205 -3.792 1.00 98.75 99 MET A C 1
ATOM 790 O O . MET A 1 99 ? -14.235 -3.634 -2.652 1.00 98.75 99 MET A O 1
ATOM 794 N N . ALA A 1 100 ? -14.792 -3.641 -4.827 1.00 98.69 100 ALA A N 1
ATOM 795 C CA . ALA A 1 100 ? -15.751 -4.739 -4.714 1.00 98.69 100 ALA A CA 1
ATOM 796 C C . ALA A 1 100 ? -15.054 -6.057 -4.331 1.00 98.69 100 ALA A C 1
ATOM 798 O O . ALA A 1 100 ? -15.486 -6.737 -3.402 1.00 98.69 100 ALA A O 1
ATOM 799 N N . HIS A 1 101 ? -13.924 -6.370 -4.969 1.00 98.75 101 HIS A N 1
ATOM 800 C CA . HIS A 1 101 ? -13.129 -7.550 -4.634 1.00 98.75 101 HIS A CA 1
ATOM 801 C C . HIS A 1 101 ? -12.618 -7.519 -3.183 1.00 98.75 101 HIS A C 1
ATOM 803 O O . HIS A 1 101 ? -12.733 -8.510 -2.463 1.00 98.75 101 HIS A O 1
ATOM 809 N N . ILE A 1 102 ? -12.095 -6.381 -2.712 1.00 98.75 102 ILE A N 1
ATOM 810 C CA . ILE A 1 102 ? -11.653 -6.248 -1.317 1.00 98.75 102 ILE A CA 1
ATOM 811 C C . ILE A 1 102 ? -12.825 -6.316 -0.343 1.00 98.75 102 ILE A C 1
ATOM 813 O O . ILE A 1 102 ? -12.676 -6.920 0.714 1.00 98.75 102 ILE A O 1
ATOM 817 N N . ALA A 1 103 ? -13.998 -5.783 -0.687 1.00 98.75 103 ALA A N 1
ATOM 818 C CA . ALA A 1 103 ? -15.189 -5.961 0.136 1.00 98.75 103 ALA A CA 1
ATOM 819 C C . ALA A 1 103 ? -15.507 -7.456 0.347 1.00 98.75 103 ALA A C 1
ATOM 821 O O . ALA A 1 103 ? -15.796 -7.867 1.471 1.00 98.75 103 ALA A O 1
ATOM 822 N N . ASP A 1 104 ? -15.393 -8.288 -0.693 1.00 98.69 104 ASP A N 1
ATOM 823 C CA . ASP A 1 104 ? -15.580 -9.741 -0.580 1.00 98.69 104 ASP A CA 1
ATOM 824 C C . ASP A 1 104 ? -14.508 -10.401 0.300 1.00 98.69 104 ASP A C 1
ATOM 826 O O . ASP A 1 104 ? -14.830 -11.247 1.141 1.00 98.69 104 ASP A O 1
ATOM 830 N N . VAL A 1 105 ? -13.243 -9.989 0.157 1.00 98.56 105 VAL A N 1
ATOM 831 C CA . VAL A 1 105 ? -12.143 -10.438 1.027 1.00 98.56 105 VAL A CA 1
ATOM 832 C C . VAL A 1 105 ? -12.422 -10.065 2.484 1.00 98.56 105 VAL A C 1
ATOM 834 O O . VAL A 1 105 ? -12.326 -10.923 3.357 1.00 98.56 105 VAL A O 1
ATOM 837 N N . CYS A 1 106 ? -12.824 -8.826 2.768 1.00 98.56 106 CYS A N 1
ATOM 838 C CA . CYS A 1 106 ? -13.103 -8.368 4.126 1.00 98.56 106 CYS A CA 1
ATOM 839 C C . CYS A 1 106 ? -14.285 -9.108 4.763 1.00 98.56 106 CYS A C 1
ATOM 841 O O . CYS A 1 106 ? -14.199 -9.480 5.932 1.00 98.56 106 CYS A O 1
ATOM 843 N N . ARG A 1 107 ? -15.349 -9.408 4.005 1.00 98.25 107 ARG A N 1
ATOM 844 C CA . ARG A 1 107 ? -16.471 -10.216 4.517 1.00 98.25 107 ARG A CA 1
ATOM 845 C C . ARG A 1 107 ? -16.047 -11.641 4.874 1.00 98.25 107 ARG A C 1
ATOM 847 O O . ARG A 1 107 ? -16.478 -12.154 5.903 1.00 98.25 107 ARG A O 1
ATOM 854 N N . ARG A 1 108 ? -15.219 -12.277 4.038 1.00 98.12 108 ARG A N 1
ATOM 855 C CA . ARG A 1 108 ? -14.784 -13.669 4.233 1.00 98.12 108 ARG A CA 1
ATOM 856 C C . ARG A 1 108 ? -13.731 -13.803 5.328 1.00 98.12 108 ARG A C 1
ATOM 858 O O . ARG A 1 108 ? -13.847 -14.657 6.198 1.00 98.12 108 ARG A O 1
ATOM 865 N N . GLU A 1 109 ? -12.700 -12.973 5.265 1.00 98.25 109 GLU A N 1
ATOM 866 C CA . GLU A 1 109 ? -11.503 -13.122 6.095 1.00 98.25 109 GLU A CA 1
ATOM 867 C C . GLU A 1 109 ? -11.624 -12.377 7.421 1.00 98.25 109 GLU A C 1
ATOM 869 O O . GLU A 1 109 ? -10.984 -12.772 8.399 1.00 98.25 109 GLU A O 1
ATOM 874 N N . ARG A 1 110 ? -12.461 -11.328 7.447 1.00 97.94 110 ARG A N 1
ATOM 875 C CA . ARG A 1 110 ? -12.644 -10.394 8.564 1.00 97.94 110 ARG A CA 1
ATOM 876 C C . ARG A 1 110 ? -11.306 -9.894 9.128 1.00 97.94 110 ARG A C 1
ATOM 878 O O . ARG A 1 110 ? -11.039 -10.109 10.307 1.00 97.94 110 ARG A O 1
ATOM 885 N N . PRO A 1 111 ? -10.441 -9.275 8.303 1.00 98.31 111 PRO A N 1
ATOM 886 C CA . PRO A 1 111 ? -9.132 -8.831 8.758 1.00 98.31 111 PRO A CA 1
ATOM 887 C C . PRO A 1 111 ? -9.269 -7.690 9.773 1.00 98.31 111 PRO A C 1
ATOM 889 O O . PRO A 1 111 ? -10.087 -6.789 9.580 1.00 98.31 111 PRO A O 1
ATOM 892 N N . ASP A 1 112 ? -8.432 -7.720 10.807 1.00 98.31 112 ASP A N 1
ATOM 893 C CA . ASP A 1 112 ? -8.266 -6.672 11.815 1.00 98.31 112 ASP A CA 1
ATOM 894 C C . ASP A 1 112 ? -7.641 -5.401 11.249 1.00 98.31 112 ASP A C 1
ATOM 896 O O . ASP A 1 112 ? -7.850 -4.308 11.768 1.00 98.31 112 ASP A O 1
ATOM 900 N N . GLY A 1 113 ? -6.831 -5.540 10.205 1.00 98.56 113 GLY A N 1
ATOM 901 C CA . GLY A 1 113 ? -6.154 -4.433 9.555 1.00 98.56 113 GLY A CA 1
ATOM 902 C C . GLY A 1 113 ? -5.912 -4.715 8.086 1.00 98.56 113 GLY A C 1
ATOM 903 O O . GLY A 1 113 ? -5.991 -5.857 7.625 1.00 98.56 113 GLY A O 1
ATOM 904 N N . ILE A 1 114 ? -5.597 -3.661 7.344 1.00 98.81 114 ILE A N 1
ATOM 905 C CA . ILE A 1 114 ? -5.252 -3.774 5.931 1.00 98.81 114 ILE A CA 1
ATOM 906 C C . ILE A 1 114 ? -3.910 -3.107 5.659 1.00 98.81 114 ILE A C 1
ATOM 908 O O . ILE A 1 114 ? -3.624 -2.005 6.121 1.00 98.81 114 ILE A O 1
ATOM 912 N N . ALA A 1 115 ? -3.063 -3.799 4.919 1.00 98.81 115 ALA A N 1
ATOM 913 C CA . ALA A 1 115 ? -1.768 -3.324 4.486 1.00 98.81 115 ALA A CA 1
ATOM 914 C C . ALA A 1 115 ? -1.704 -3.366 2.965 1.00 98.81 115 ALA A C 1
ATOM 916 O O . ALA A 1 115 ? -2.349 -4.197 2.332 1.00 98.81 115 ALA A O 1
ATOM 917 N N . GLY A 1 116 ? -0.891 -2.517 2.359 1.00 98.50 116 GLY A N 1
ATOM 918 C CA . GLY A 1 116 ? -0.605 -2.649 0.941 1.00 98.50 116 GLY A CA 1
ATOM 919 C C . GLY A 1 116 ? 0.751 -2.084 0.582 1.00 98.50 116 GLY A C 1
ATOM 920 O O . GLY A 1 116 ? 1.284 -1.253 1.311 1.00 98.50 116 GLY A O 1
ATOM 921 N N . TYR A 1 117 ? 1.296 -2.542 -0.540 1.00 98.19 117 TYR A N 1
ATOM 922 C CA . TYR A 1 117 ? 2.540 -2.045 -1.116 1.00 98.19 117 TYR A CA 1
ATOM 923 C C . TYR A 1 117 ? 2.266 -1.387 -2.471 1.00 98.19 117 TYR A C 1
ATOM 925 O O . TYR A 1 117 ? 1.628 -1.996 -3.331 1.00 98.19 117 TYR A O 1
ATOM 933 N N . SER A 1 118 ? 2.736 -0.151 -2.676 1.00 97.06 118 SER A N 1
ATOM 934 C CA . SER A 1 118 ? 2.626 0.570 -3.950 1.00 97.06 118 SER A CA 1
ATOM 935 C C . SER A 1 118 ? 1.171 0.661 -4.436 1.00 97.06 118 SER A C 1
ATOM 937 O O . SER A 1 118 ? 0.309 1.217 -3.755 1.00 97.06 118 SER A O 1
ATOM 939 N N . ASN A 1 119 ? 0.847 0.070 -5.584 1.00 96.56 119 ASN A N 1
ATOM 940 C CA . ASN A 1 119 ? -0.513 -0.058 -6.100 1.00 96.56 119 ASN A CA 1
ATOM 941 C C . ASN A 1 119 ? -1.493 -0.665 -5.073 1.00 96.56 119 ASN A C 1
ATOM 943 O O . ASN A 1 119 ? -2.598 -0.151 -4.907 1.00 96.56 119 ASN A O 1
ATOM 947 N N . GLY A 1 120 ? -1.072 -1.678 -4.312 1.00 98.56 120 GLY A N 1
ATOM 948 C CA . GLY A 1 120 ? -1.874 -2.261 -3.236 1.00 98.56 120 GLY A CA 1
ATOM 949 C C . GLY A 1 120 ? -2.090 -1.313 -2.054 1.00 98.56 120 GLY A C 1
ATOM 950 O O . GLY A 1 120 ? -3.164 -1.317 -1.458 1.00 98.56 120 GLY A O 1
ATOM 951 N N . ALA A 1 121 ? -1.122 -0.445 -1.736 1.00 98.62 121 ALA A N 1
ATOM 952 C CA . ALA A 1 121 ? -1.287 0.562 -0.682 1.00 98.62 121 ALA A CA 1
ATOM 953 C C . ALA A 1 121 ? -2.395 1.566 -1.021 1.00 98.62 121 ALA A C 1
ATOM 955 O O . ALA A 1 121 ? -3.152 1.959 -0.138 1.00 98.62 121 ALA A O 1
ATOM 956 N N . GLY A 1 122 ? -2.539 1.929 -2.302 1.00 98.38 122 GLY A N 1
ATOM 957 C CA . GLY A 1 122 ? -3.644 2.771 -2.762 1.00 98.38 122 GLY A CA 1
ATOM 958 C C . GLY A 1 122 ? -5.007 2.169 -2.412 1.00 98.38 122 GLY A C 1
ATOM 959 O O . GLY A 1 122 ? -5.840 2.842 -1.816 1.00 98.38 122 GLY A O 1
ATOM 960 N N . ILE A 1 123 ? -5.218 0.878 -2.692 1.00 98.75 123 ILE A N 1
ATOM 961 C CA . ILE A 1 123 ? -6.468 0.196 -2.323 1.00 98.75 123 ILE A CA 1
ATOM 962 C C . ILE A 1 123 ? -6.634 0.069 -0.808 1.00 98.75 123 ILE A C 1
ATOM 964 O O . ILE A 1 123 ? -7.738 0.272 -0.308 1.00 98.75 123 ILE A O 1
ATOM 968 N N . ALA A 1 124 ? -5.564 -0.227 -0.067 1.00 98.88 124 ALA A N 1
ATOM 969 C CA . ALA A 1 124 ? -5.625 -0.323 1.392 1.00 98.88 124 ALA A CA 1
ATOM 970 C C . ALA A 1 124 ? -6.125 0.991 2.025 1.00 98.88 124 ALA A C 1
ATOM 972 O O . ALA A 1 124 ? -6.969 0.977 2.921 1.00 98.88 124 ALA A O 1
ATOM 973 N N . LEU A 1 125 ? -5.668 2.131 1.501 1.00 98.75 125 LEU A N 1
ATOM 974 C CA . LEU A 1 125 ? -6.110 3.463 1.915 1.00 98.75 125 LEU A CA 1
ATOM 975 C C . LEU A 1 125 ? -7.578 3.737 1.559 1.00 98.75 125 LEU A C 1
ATOM 977 O O . LEU A 1 125 ? -8.324 4.264 2.384 1.00 98.75 125 LEU A O 1
ATOM 981 N N . LEU A 1 126 ? -8.022 3.340 0.362 1.00 98.69 126 LEU A N 1
ATOM 982 C CA . LEU A 1 126 ? -9.431 3.455 -0.031 1.00 98.69 126 LEU A CA 1
ATOM 983 C C . LEU A 1 126 ? -10.345 2.558 0.818 1.00 98.69 126 LEU A C 1
ATOM 985 O O . LEU A 1 126 ? -11.457 2.961 1.146 1.00 98.69 126 LEU A O 1
ATOM 989 N N . ALA A 1 127 ? -9.881 1.372 1.219 1.00 98.75 127 ALA A N 1
ATOM 990 C CA . ALA A 1 127 ? -10.594 0.477 2.132 1.00 98.75 127 ALA A CA 1
ATOM 991 C C . ALA A 1 127 ? -10.719 1.059 3.546 1.00 98.75 127 ALA A C 1
ATOM 993 O O . ALA A 1 127 ? -11.794 0.983 4.142 1.00 98.75 127 ALA A O 1
ATOM 994 N N . ALA A 1 128 ? -9.666 1.701 4.057 1.00 98.56 128 ALA A N 1
ATOM 995 C CA . ALA A 1 128 ? -9.726 2.433 5.321 1.00 98.56 128 ALA A CA 1
ATOM 996 C C . ALA A 1 128 ? -10.759 3.572 5.262 1.00 98.56 128 ALA A C 1
ATOM 998 O O . ALA A 1 128 ? -11.611 3.689 6.144 1.00 98.56 128 ALA A O 1
ATOM 999 N N . ALA A 1 129 ? -10.754 4.352 4.178 1.00 98.50 129 ALA A N 1
ATOM 1000 C CA . ALA A 1 129 ? -11.736 5.410 3.957 1.00 98.50 129 ALA A CA 1
ATOM 1001 C C . ALA A 1 129 ? -13.163 4.886 3.811 1.00 98.50 129 ALA A C 1
ATOM 1003 O O . ALA A 1 129 ? -14.078 5.424 4.422 1.00 98.50 129 ALA A O 1
ATOM 1004 N N . ALA A 1 130 ? -13.353 3.795 3.071 1.00 98.31 130 ALA A N 1
ATOM 1005 C CA . ALA A 1 130 ? -14.633 3.109 2.957 1.00 98.31 130 ALA A CA 1
ATOM 1006 C C . ALA A 1 130 ? -15.173 2.651 4.322 1.00 98.31 130 ALA A C 1
ATOM 1008 O O . ALA A 1 130 ? -16.371 2.787 4.581 1.00 98.31 130 ALA A O 1
ATOM 1009 N N . CYS A 1 131 ? -14.305 2.119 5.187 1.00 98.25 131 CYS A N 1
ATOM 1010 C CA . CYS A 1 131 ? -14.662 1.720 6.545 1.00 98.25 131 CYS A CA 1
ATOM 1011 C C . CYS A 1 131 ? -15.179 2.914 7.356 1.00 98.25 131 CYS A C 1
ATOM 1013 O O . CYS A 1 131 ? -16.287 2.860 7.892 1.00 98.25 131 CYS A O 1
ATOM 1015 N N . GLU A 1 132 ? -14.425 4.014 7.395 1.00 97.56 132 GLU A N 1
ATOM 1016 C CA . GLU A 1 132 ? -14.833 5.222 8.124 1.00 97.56 132 GLU A CA 1
ATOM 1017 C C . GLU A 1 132 ? -16.042 5.936 7.507 1.00 97.56 132 GLU A C 1
ATOM 1019 O O . GLU A 1 132 ? -16.848 6.525 8.227 1.00 97.56 132 GLU A O 1
ATOM 1024 N N . GLY A 1 133 ? -16.218 5.819 6.189 1.00 97.31 133 GLY A N 1
ATOM 1025 C CA . GLY A 1 133 ? -17.410 6.256 5.464 1.00 97.31 133 GLY A CA 1
ATOM 1026 C C . GLY A 1 133 ? -18.653 5.399 5.737 1.00 97.31 133 GLY A C 1
ATOM 1027 O O . GLY A 1 133 ? -19.728 5.683 5.206 1.00 97.31 133 GLY A O 1
ATOM 1028 N N . GLY A 1 134 ? -18.538 4.359 6.571 1.00 96.50 134 GLY A N 1
ATOM 1029 C CA . GLY A 1 134 ? -19.654 3.535 7.033 1.00 96.50 134 GLY A CA 1
ATOM 1030 C C . GLY A 1 134 ? -20.033 2.394 6.091 1.00 96.50 134 GLY A C 1
ATOM 1031 O O . GLY A 1 134 ? -21.150 1.883 6.170 1.00 96.50 134 GLY A O 1
ATOM 1032 N N . ARG A 1 135 ? -19.143 1.979 5.180 1.00 97.25 135 ARG A N 1
ATOM 1033 C CA . ARG A 1 135 ? -19.400 0.809 4.331 1.00 97.25 135 ARG A CA 1
ATOM 1034 C C . ARG A 1 135 ? -19.248 -0.467 5.157 1.00 97.25 135 ARG A C 1
ATOM 1036 O O . ARG A 1 135 ? -18.157 -0.785 5.629 1.00 97.25 135 ARG A O 1
ATOM 1043 N N . GLU A 1 136 ? -20.344 -1.212 5.294 1.00 97.31 136 GLU A N 1
ATOM 1044 C CA . GLU A 1 136 ? -20.448 -2.393 6.165 1.00 97.31 136 GLU A CA 1
ATOM 1045 C C . GLU A 1 136 ? -19.386 -3.464 5.871 1.00 97.31 136 GLU A C 1
ATOM 1047 O O . GLU A 1 136 ? -18.803 -4.042 6.784 1.00 97.31 136 GLU A O 1
ATOM 1052 N N . ALA A 1 137 ? -19.068 -3.682 4.593 1.00 98.00 137 ALA A N 1
ATOM 1053 C CA . ALA A 1 137 ? -18.123 -4.719 4.184 1.00 98.00 137 ALA A CA 1
ATOM 1054 C C . ALA A 1 137 ? -16.699 -4.532 4.740 1.00 98.00 137 ALA A C 1
ATOM 1056 O O . ALA A 1 137 ? -15.948 -5.499 4.787 1.00 98.00 137 ALA A O 1
ATOM 1057 N N . PHE A 1 138 ? -16.330 -3.319 5.165 1.00 98.31 138 PHE A N 1
ATOM 1058 C CA . PHE A 1 138 ? -14.980 -2.982 5.624 1.00 98.31 138 PHE A CA 1
ATOM 1059 C C . PHE A 1 138 ? -14.879 -2.827 7.149 1.00 98.31 138 PHE A C 1
ATOM 1061 O O . PHE A 1 138 ? -13.794 -2.557 7.651 1.00 98.31 138 PHE A O 1
ATOM 1068 N N . GLN A 1 139 ? -15.972 -3.024 7.900 1.00 96.81 139 GLN A N 1
ATOM 1069 C CA . GLN A 1 139 ? -16.054 -2.691 9.335 1.00 96.81 139 GLN A CA 1
ATOM 1070 C C . GLN A 1 139 ? -15.155 -3.536 10.253 1.00 96.81 139 GLN A C 1
ATOM 1072 O O . GLN A 1 139 ? -15.028 -3.222 11.432 1.00 96.81 139 GLN A O 1
ATOM 1077 N N . SER A 1 140 ? -14.533 -4.610 9.755 1.00 97.31 140 SER A N 1
ATOM 1078 C CA . SER A 1 140 ? -13.532 -5.348 10.537 1.00 97.31 140 SER A CA 1
ATOM 1079 C C . SER A 1 140 ? -12.178 -4.634 10.604 1.00 97.31 140 SER A C 1
ATOM 1081 O O . SER A 1 140 ? -11.388 -4.938 11.493 1.00 97.31 140 SER A O 1
ATOM 1083 N N . ILE A 1 141 ? -11.900 -3.704 9.682 1.00 98.19 141 ILE A N 1
ATOM 1084 C CA . ILE A 1 141 ? -10.609 -3.021 9.577 1.00 98.19 141 ILE A CA 1
ATOM 1085 C C . ILE A 1 141 ? -10.499 -1.966 10.682 1.00 98.19 141 ILE A C 1
ATOM 1087 O O . ILE A 1 141 ? -11.295 -1.034 10.756 1.00 98.19 141 ILE A O 1
ATOM 1091 N N . ARG A 1 142 ? -9.466 -2.086 11.516 1.00 98.00 142 ARG A N 1
ATOM 1092 C CA . ARG A 1 142 ? -9.189 -1.199 12.656 1.00 98.00 142 ARG A CA 1
ATOM 1093 C C . ARG A 1 142 ? -7.956 -0.323 12.455 1.00 98.00 142 ARG A C 1
ATOM 1095 O O . ARG A 1 142 ? -7.759 0.621 13.213 1.00 98.00 142 ARG A O 1
ATOM 1102 N N . PHE A 1 143 ? -7.109 -0.641 11.480 1.00 98.62 143 PHE A N 1
ATOM 1103 C CA . PHE A 1 143 ? -5.910 0.126 11.149 1.00 98.62 143 PHE A CA 1
ATOM 1104 C C . PHE A 1 143 ? -5.473 -0.107 9.699 1.00 98.62 143 PHE A C 1
ATOM 1106 O O . PHE A 1 143 ? -5.808 -1.129 9.090 1.00 98.62 143 PHE A O 1
ATOM 1113 N N . VAL A 1 144 ? -4.677 0.826 9.171 1.00 98.81 144 VAL A N 1
ATOM 1114 C CA . VAL A 1 144 ? -4.114 0.753 7.818 1.00 98.81 144 VAL A CA 1
ATOM 1115 C C . VAL A 1 144 ? -2.598 0.948 7.810 1.00 98.81 144 VAL A C 1
ATOM 1117 O O . VAL A 1 144 ? -2.059 1.790 8.527 1.00 98.81 144 VAL A O 1
ATOM 1120 N N . MET A 1 145 ? -1.899 0.173 6.981 1.00 98.81 145 MET A N 1
ATOM 1121 C CA . MET A 1 145 ? -0.461 0.320 6.742 1.00 98.81 145 MET A CA 1
ATOM 1122 C C . MET A 1 145 ? -0.186 0.517 5.247 1.00 98.81 145 MET A C 1
ATOM 1124 O O . MET A 1 145 ? -0.489 -0.347 4.425 1.00 98.81 145 MET A O 1
ATOM 1128 N N . SER A 1 146 ? 0.405 1.652 4.885 1.00 98.56 146 SER A N 1
ATOM 1129 C CA . SER A 1 146 ? 0.729 2.004 3.501 1.00 98.56 146 SER A CA 1
ATOM 1130 C C . SER A 1 146 ? 2.235 1.919 3.284 1.00 98.56 146 SER A C 1
ATOM 1132 O O . SER A 1 146 ? 2.989 2.748 3.788 1.00 98.56 146 SER A O 1
ATOM 1134 N N . PHE A 1 147 ? 2.687 0.915 2.539 1.00 98.38 147 PHE A N 1
ATOM 1135 C CA . PHE A 1 147 ? 4.090 0.749 2.174 1.00 98.38 147 PHE A CA 1
ATOM 1136 C C . PHE A 1 147 ? 4.310 1.359 0.792 1.00 98.38 147 PHE A C 1
ATOM 1138 O O . PHE A 1 147 ? 3.731 0.877 -0.181 1.00 98.38 147 PHE A O 1
ATOM 1145 N N . ALA A 1 148 ? 5.121 2.415 0.694 1.00 97.00 148 ALA A N 1
ATOM 1146 C CA . ALA A 1 148 ? 5.452 3.071 -0.575 1.00 97.00 148 ALA A CA 1
ATOM 1147 C C . ALA A 1 148 ? 4.206 3.400 -1.432 1.00 97.00 148 ALA A C 1
ATOM 1149 O O . ALA A 1 148 ? 4.189 3.218 -2.646 1.00 97.00 148 ALA A O 1
ATOM 1150 N N . GLY A 1 149 ? 3.100 3.787 -0.792 1.00 97.06 149 GLY A N 1
ATOM 1151 C CA . GLY A 1 149 ? 1.826 3.990 -1.478 1.00 97.06 149 GLY A CA 1
ATOM 1152 C C . GLY A 1 149 ? 1.745 5.300 -2.263 1.00 97.06 149 GLY A C 1
ATOM 1153 O O . GLY A 1 149 ? 2.499 6.227 -1.990 1.00 97.06 149 GLY A O 1
ATOM 1154 N N . PRO A 1 150 ? 0.807 5.414 -3.220 1.00 96.06 150 PRO A N 1
ATOM 1155 C CA . PRO A 1 150 ? 0.608 6.636 -3.990 1.00 96.06 150 PRO A CA 1
ATOM 1156 C C . PRO A 1 150 ? 0.118 7.800 -3.128 1.00 96.06 150 PRO A C 1
ATOM 1158 O O . PRO A 1 150 ? -0.981 7.745 -2.580 1.00 96.06 150 PRO A O 1
ATOM 1161 N N . THR A 1 151 ? 0.881 8.896 -3.108 1.00 96.69 151 THR A N 1
ATOM 1162 C CA . THR A 1 151 ? 0.520 10.130 -2.382 1.00 96.69 151 THR A CA 1
ATOM 1163 C C . THR A 1 151 ? -0.017 11.246 -3.283 1.00 96.69 151 THR A C 1
ATOM 1165 O O . THR A 1 151 ? -0.109 12.401 -2.863 1.00 96.69 151 THR A O 1
ATOM 1168 N N . SER A 1 152 ? -0.344 10.934 -4.541 1.00 96.00 152 SER A N 1
ATOM 1169 C CA . SER A 1 152 ? -0.769 11.923 -5.539 1.00 96.00 152 SER A CA 1
ATOM 1170 C C . SER A 1 152 ? -2.068 12.643 -5.134 1.00 96.00 152 SER A C 1
ATOM 1172 O O . SER A 1 152 ? -2.932 12.032 -4.495 1.00 96.00 152 SER A O 1
ATOM 1174 N N . PRO A 1 153 ? -2.293 13.898 -5.571 1.00 96.38 153 PRO A N 1
ATOM 1175 C CA . PRO A 1 153 ? -3.558 14.595 -5.322 1.00 96.38 153 PRO A CA 1
ATOM 1176 C C . PRO A 1 153 ? -4.780 13.832 -5.854 1.00 96.38 153 PRO A C 1
ATOM 1178 O O . PRO A 1 153 ? -5.842 13.838 -5.234 1.00 96.38 153 PRO A O 1
ATOM 1181 N N . THR A 1 154 ? -4.626 13.117 -6.975 1.00 96.38 154 THR A N 1
ATOM 1182 C CA . THR A 1 154 ? -5.673 12.251 -7.535 1.00 96.38 154 THR A CA 1
ATOM 1183 C C . THR A 1 154 ? -6.052 11.137 -6.559 1.00 96.38 154 THR A C 1
ATOM 1185 O O . THR A 1 154 ? -7.240 10.891 -6.362 1.00 96.38 154 THR A O 1
ATOM 1188 N N . MET A 1 155 ? -5.075 10.479 -5.922 1.00 97.31 155 MET A N 1
ATOM 1189 C CA . MET A 1 155 ? -5.358 9.425 -4.942 1.00 97.31 155 MET A CA 1
ATOM 1190 C C . MET A 1 155 ? -6.031 10.008 -3.698 1.00 97.31 155 MET A C 1
ATOM 1192 O O . MET A 1 155 ? -7.050 9.489 -3.251 1.00 97.31 155 MET A O 1
ATOM 1196 N N . GLN A 1 156 ? -5.530 11.137 -3.189 1.00 97.19 156 GLN A N 1
ATOM 1197 C CA . GLN A 1 156 ? -6.132 11.823 -2.043 1.00 97.19 156 GLN A CA 1
ATOM 1198 C C . GLN A 1 156 ? -7.593 12.220 -2.299 1.00 97.19 156 GLN A C 1
ATOM 1200 O O . GLN A 1 156 ? -8.431 12.102 -1.407 1.00 97.19 156 GLN A O 1
ATOM 1205 N N . ARG A 1 157 ? -7.929 12.654 -3.523 1.00 96.88 157 ARG A N 1
ATOM 1206 C CA . ARG A 1 157 ? -9.318 12.931 -3.916 1.00 96.88 157 ARG A CA 1
ATOM 1207 C C . ARG A 1 157 ? -10.196 11.685 -3.785 1.00 96.88 157 ARG A C 1
ATOM 1209 O O . ARG A 1 157 ? -11.244 11.767 -3.157 1.00 96.88 157 ARG A O 1
ATOM 1216 N N . HIS A 1 158 ? -9.759 10.540 -4.308 1.00 97.62 158 HIS A N 1
ATOM 1217 C CA . HIS A 1 158 ? -10.527 9.298 -4.178 1.00 97.62 158 HIS A CA 1
ATOM 1218 C C . HIS A 1 158 ? -10.659 8.847 -2.723 1.00 97.62 158 HIS A C 1
ATOM 1220 O O . HIS A 1 158 ? -11.731 8.407 -2.323 1.00 97.62 158 HIS A O 1
ATOM 1226 N N . ILE A 1 159 ? -9.622 9.014 -1.900 1.00 98.00 159 ILE A N 1
ATOM 1227 C CA . ILE A 1 159 ? -9.721 8.726 -0.463 1.00 98.00 159 ILE A CA 1
ATOM 1228 C C . ILE A 1 159 ? -10.856 9.546 0.173 1.00 98.00 159 ILE A C 1
ATOM 1230 O O . ILE A 1 159 ? -11.706 8.974 0.853 1.00 98.00 159 ILE A O 1
ATOM 1234 N N . ARG A 1 160 ? -10.947 10.850 -0.119 1.00 97.50 160 ARG A N 1
ATOM 1235 C CA . ARG A 1 160 ? -12.044 11.709 0.368 1.00 97.50 160 ARG A CA 1
ATOM 1236 C C . ARG A 1 160 ? -13.415 11.297 -0.175 1.00 97.50 160 ARG A C 1
ATOM 1238 O O . ARG A 1 160 ? -14.390 11.291 0.569 1.00 97.50 160 ARG A O 1
ATOM 1245 N N . GLU A 1 161 ? -13.500 10.909 -1.447 1.00 97.06 161 GLU A N 1
ATOM 1246 C CA . GLU A 1 161 ? -14.744 10.393 -2.039 1.00 97.06 161 GLU A CA 1
ATOM 1247 C C . GLU A 1 161 ? -15.247 9.136 -1.306 1.00 97.06 161 GLU A C 1
ATOM 1249 O O . GLU A 1 161 ? -16.445 9.011 -1.046 1.00 97.06 161 GLU A O 1
ATOM 1254 N N . TYR A 1 162 ? -14.346 8.218 -0.937 1.00 97.50 162 TYR A N 1
ATOM 1255 C CA . TYR A 1 162 ? -14.697 7.004 -0.190 1.00 97.50 162 TYR A CA 1
ATOM 1256 C C . TYR A 1 162 ? -15.019 7.266 1.283 1.00 97.50 162 TYR A C 1
ATOM 1258 O O . TYR A 1 162 ? -15.866 6.562 1.836 1.00 97.50 162 TYR A O 1
ATOM 1266 N N . LEU A 1 163 ? -14.386 8.273 1.888 1.00 96.81 163 LEU A N 1
ATOM 1267 C CA . LEU A 1 163 ? -14.668 8.734 3.248 1.00 96.81 163 LEU A CA 1
ATOM 1268 C C . LEU A 1 163 ? -16.068 9.368 3.357 1.00 96.81 163 LEU A C 1
ATOM 1270 O O . LEU A 1 163 ? -16.761 9.210 4.364 1.00 96.81 163 LEU A O 1
ATOM 1274 N N . GLY A 1 164 ? -16.519 10.022 2.284 1.00 95.38 164 GLY A N 1
ATOM 1275 C CA . GLY A 1 164 ? -17.839 10.637 2.189 1.00 95.38 164 GLY A CA 1
ATOM 1276 C C . GLY A 1 164 ? -17.952 11.968 2.948 1.00 95.38 164 GLY A C 1
ATOM 1277 O O . GLY A 1 164 ? -17.020 12.408 3.610 1.00 95.38 164 GLY A O 1
ATOM 1278 N N . PRO A 1 165 ? -19.117 12.638 2.891 1.00 93.69 165 PRO A N 1
ATOM 1279 C CA . PRO A 1 165 ? -19.264 14.035 3.324 1.00 93.69 165 PRO A CA 1
ATOM 1280 C C . PRO A 1 165 ? -19.288 14.245 4.846 1.00 93.69 165 PRO A C 1
ATOM 1282 O O . PRO A 1 165 ? -19.461 15.369 5.303 1.00 93.69 165 PRO A O 1
ATOM 1285 N N . ARG A 1 166 ? -19.213 13.176 5.648 1.00 89.12 166 ARG A N 1
ATOM 1286 C CA . ARG A 1 166 ? -19.340 13.267 7.115 1.00 89.12 166 ARG A CA 1
ATOM 1287 C C . ARG A 1 166 ? -18.006 13.500 7.818 1.00 89.12 166 ARG A C 1
ATOM 1289 O O . ARG A 1 166 ? -18.009 13.733 9.024 1.00 89.12 166 ARG A O 1
ATOM 1296 N N . ARG A 1 167 ? -16.890 13.342 7.105 1.00 89.38 167 ARG A N 1
ATOM 1297 C CA . ARG A 1 167 ? -15.537 13.394 7.654 1.00 89.38 167 ARG A CA 1
ATOM 1298 C C . ARG A 1 167 ? -14.594 13.995 6.623 1.00 89.38 167 ARG A C 1
ATOM 1300 O O . ARG A 1 167 ? -14.629 13.607 5.461 1.00 89.38 167 ARG A O 1
ATOM 1307 N N . ASP A 1 168 ? -13.722 14.880 7.086 1.00 91.25 168 ASP A N 1
ATOM 1308 C CA . ASP A 1 168 ? -12.709 15.515 6.239 1.00 91.25 168 ASP A CA 1
ATOM 1309 C C . ASP A 1 168 ? -11.377 14.749 6.250 1.00 91.25 168 ASP A C 1
ATOM 1311 O O . ASP A 1 168 ? -10.589 14.854 5.309 1.00 91.25 168 ASP A O 1
ATOM 1315 N N . GLN A 1 169 ? -11.137 13.954 7.299 1.00 97.44 169 GLN A N 1
ATOM 1316 C CA . GLN A 1 169 ? -9.902 13.206 7.530 1.00 97.44 169 GLN A CA 1
ATOM 1317 C C . GLN A 1 169 ? -10.178 11.811 8.107 1.00 97.44 169 GLN A C 1
ATOM 1319 O O . GLN A 1 169 ? -11.188 11.582 8.776 1.00 97.44 169 GLN A O 1
ATOM 1324 N N . LEU A 1 170 ? -9.240 10.895 7.866 1.00 97.38 170 LEU A N 1
ATOM 1325 C CA . LEU A 1 170 ? -9.184 9.565 8.458 1.00 97.38 170 LEU A CA 1
ATOM 1326 C C . LEU A 1 170 ? -8.752 9.645 9.923 1.00 97.38 170 LEU A C 1
ATOM 1328 O O . LEU A 1 170 ? -7.686 10.182 10.230 1.00 97.38 170 LEU A O 1
ATOM 1332 N N . THR A 1 171 ? -9.543 9.051 10.812 1.00 97.81 171 THR A N 1
ATOM 1333 C CA . THR A 1 171 ? -9.214 8.922 12.248 1.00 97.81 171 THR A CA 1
ATOM 1334 C C . THR A 1 171 ? -8.571 7.575 12.586 1.00 97.81 171 THR A C 1
ATOM 1336 O O . THR A 1 171 ? -7.942 7.408 13.631 1.00 97.81 171 THR A O 1
ATOM 1339 N N . MET A 1 172 ? -8.727 6.603 11.686 1.00 97.50 172 MET A N 1
ATOM 1340 C CA . MET A 1 172 ? -8.221 5.248 11.802 1.00 97.50 172 MET A CA 1
ATOM 1341 C C . MET A 1 172 ? -6.700 5.279 11.989 1.00 97.50 172 MET A C 1
ATOM 1343 O O . MET A 1 172 ? -6.012 5.930 11.199 1.00 97.50 172 MET A O 1
ATOM 1347 N N . PRO A 1 173 ? -6.152 4.544 12.977 1.00 98.38 173 PRO A N 1
ATOM 1348 C CA . PRO A 1 173 ? -4.715 4.411 13.142 1.00 98.38 173 PRO A CA 1
ATOM 1349 C C . PRO A 1 173 ? -4.035 4.019 11.829 1.00 98.38 173 PRO A C 1
ATOM 1351 O O . PRO A 1 173 ? -4.331 2.971 11.248 1.00 98.38 173 PRO A O 1
ATOM 1354 N N . ALA A 1 174 ? -3.107 4.860 11.386 1.00 98.56 174 ALA A N 1
ATOM 1355 C CA . ALA A 1 174 ? -2.422 4.706 10.116 1.00 98.56 174 ALA A CA 1
ATOM 1356 C C . ALA A 1 174 ? -0.910 4.835 10.281 1.00 98.56 174 ALA A C 1
ATOM 1358 O O . ALA A 1 174 ? -0.428 5.638 11.085 1.00 98.56 174 ALA A O 1
ATOM 1359 N N . ILE A 1 175 ? -0.171 4.066 9.486 1.00 98.69 175 ILE A N 1
ATOM 1360 C CA . ILE A 1 175 ? 1.270 4.235 9.301 1.00 98.69 175 ILE A CA 1
ATOM 1361 C C . ILE A 1 175 ? 1.607 4.236 7.811 1.00 98.69 175 ILE A C 1
ATOM 1363 O O . ILE A 1 175 ? 1.162 3.361 7.063 1.00 98.69 175 ILE A O 1
ATOM 1367 N N . ILE A 1 176 ? 2.403 5.215 7.380 1.00 98.56 176 ILE A N 1
ATOM 1368 C CA . ILE A 1 176 ? 3.012 5.238 6.047 1.00 98.56 176 ILE A CA 1
ATOM 1369 C C . ILE A 1 176 ? 4.495 4.908 6.199 1.00 98.56 176 ILE A C 1
ATOM 1371 O O . ILE A 1 176 ? 5.210 5.547 6.972 1.00 98.56 176 ILE A O 1
ATOM 1375 N N . PHE A 1 177 ? 4.954 3.899 5.465 1.00 98.31 177 PHE A N 1
ATOM 1376 C CA . PHE A 1 177 ? 6.307 3.359 5.524 1.00 98.31 177 PHE A CA 1
ATOM 1377 C C . PHE A 1 177 ? 6.974 3.431 4.150 1.00 98.31 177 PHE A C 1
ATOM 1379 O O . PHE A 1 177 ? 6.371 3.056 3.146 1.00 98.31 177 PHE A O 1
ATOM 1386 N N . GLY A 1 178 ? 8.237 3.849 4.089 1.00 97.00 178 GLY A N 1
ATOM 1387 C CA . GLY A 1 178 ? 8.996 3.841 2.837 1.00 97.00 178 GLY A CA 1
ATOM 1388 C C . GLY A 1 178 ? 10.291 4.641 2.902 1.00 97.00 178 GLY A C 1
ATOM 1389 O O . GLY A 1 178 ? 10.886 4.768 3.971 1.00 97.00 178 GLY A O 1
ATOM 1390 N N . SER A 1 179 ? 10.738 5.142 1.750 1.00 96.00 179 SER A N 1
ATOM 1391 C CA . SER A 1 179 ? 11.931 5.986 1.611 1.00 96.00 179 SER A CA 1
ATOM 1392 C C . SER A 1 179 ? 11.550 7.396 1.154 1.00 96.00 179 SER A C 1
ATOM 1394 O O . SER A 1 179 ? 10.657 7.554 0.326 1.00 96.00 179 SER A O 1
ATOM 1396 N N . ARG A 1 180 ? 12.257 8.426 1.640 1.00 95.50 180 ARG A N 1
ATOM 1397 C CA . ARG A 1 180 ? 12.128 9.812 1.146 1.00 95.50 180 ARG A CA 1
ATOM 1398 C C . ARG A 1 180 ? 12.582 9.967 -0.306 1.00 95.50 180 ARG A C 1
ATOM 1400 O O . ARG A 1 180 ? 12.245 10.959 -0.941 1.00 95.50 180 ARG A O 1
ATOM 1407 N N . HIS A 1 181 ? 13.345 9.009 -0.825 1.00 94.94 181 HIS A N 1
ATOM 1408 C CA . HIS A 1 181 ? 13.796 8.999 -2.214 1.00 94.94 181 HIS A CA 1
ATOM 1409 C C . HIS A 1 181 ? 12.834 8.265 -3.158 1.00 94.94 181 HIS A C 1
ATOM 1411 O O . HIS A 1 181 ? 13.094 8.213 -4.359 1.00 94.94 181 HIS A O 1
ATOM 1417 N N . ASP A 1 182 ? 11.755 7.681 -2.631 1.00 95.19 182 ASP A N 1
ATOM 1418 C CA . ASP A 1 182 ? 10.720 7.030 -3.426 1.00 95.19 182 ASP A CA 1
ATOM 1419 C C . ASP A 1 182 ? 9.812 8.087 -4.083 1.00 95.19 182 ASP A C 1
ATOM 1421 O O . ASP A 1 182 ? 9.155 8.856 -3.368 1.00 95.19 182 ASP A O 1
ATOM 1425 N N . PRO A 1 183 ? 9.712 8.134 -5.424 1.00 92.56 183 PRO A N 1
ATOM 1426 C CA . PRO A 1 183 ? 8.867 9.108 -6.111 1.00 92.56 183 PRO A CA 1
ATOM 1427 C C . PRO A 1 183 ? 7.379 8.980 -5.753 1.00 92.56 183 PRO A C 1
ATOM 1429 O O . PRO A 1 183 ? 6.653 9.975 -5.804 1.00 92.56 183 PRO A O 1
ATOM 1432 N N . MET A 1 184 ? 6.908 7.796 -5.345 1.00 93.25 184 MET A N 1
ATOM 1433 C CA . MET A 1 184 ? 5.516 7.598 -4.929 1.00 93.25 184 MET A CA 1
ATOM 1434 C C . MET A 1 184 ? 5.194 8.280 -3.600 1.00 93.25 184 MET A C 1
ATOM 1436 O O . MET A 1 184 ? 4.025 8.576 -3.352 1.00 93.25 184 MET A O 1
ATOM 1440 N N . LEU A 1 185 ? 6.219 8.567 -2.788 1.00 95.62 185 LEU A N 1
ATOM 1441 C CA . LEU A 1 185 ? 6.123 9.246 -1.497 1.00 95.62 185 L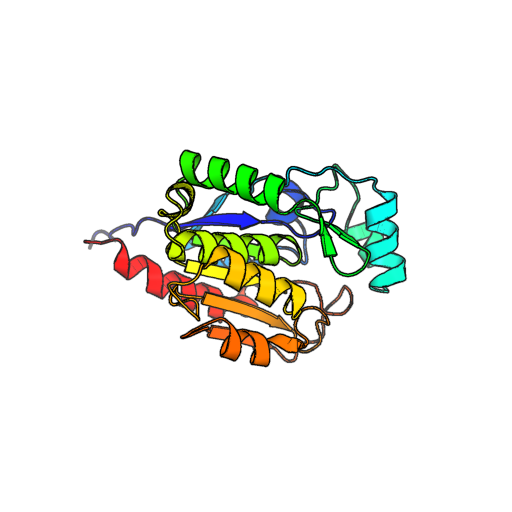EU A CA 1
ATOM 1442 C C . LEU A 1 185 ? 6.529 10.725 -1.557 1.00 95.62 185 LEU A C 1
ATOM 1444 O O . LEU A 1 185 ? 6.643 11.367 -0.514 1.00 95.62 185 LEU A O 1
ATOM 1448 N N . ALA A 1 186 ? 6.691 11.301 -2.753 1.00 95.56 186 ALA A N 1
ATOM 1449 C CA . ALA A 1 186 ? 7.098 12.698 -2.924 1.00 95.56 186 ALA A CA 1
ATOM 1450 C C . ALA A 1 186 ? 6.182 13.710 -2.203 1.00 95.56 186 ALA A C 1
ATOM 1452 O O . ALA A 1 186 ? 6.620 14.807 -1.868 1.00 95.56 186 ALA A O 1
ATOM 1453 N N . LEU A 1 187 ? 4.917 13.348 -1.952 1.00 97.06 187 LEU A N 1
ATOM 1454 C CA . LEU A 1 187 ? 3.936 14.183 -1.250 1.0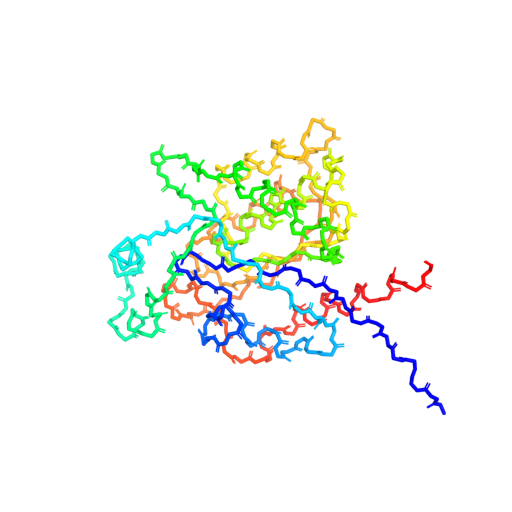0 97.06 187 LEU A CA 1
ATOM 1455 C C . LEU A 1 187 ? 3.452 13.542 0.060 1.00 97.06 187 LEU A C 1
ATOM 1457 O O . LEU A 1 187 ? 2.332 13.810 0.489 1.00 97.06 187 LEU A O 1
ATOM 1461 N N . VAL A 1 188 ? 4.254 12.675 0.688 1.00 97.50 188 VAL A N 1
ATOM 1462 C CA . VAL A 1 188 ? 3.837 11.939 1.893 1.00 97.50 188 VAL A CA 1
ATOM 1463 C C . VAL A 1 188 ? 3.493 12.856 3.064 1.00 97.50 188 VAL A C 1
ATOM 1465 O O . VAL A 1 188 ? 2.457 12.658 3.692 1.00 97.50 188 VAL A O 1
ATOM 1468 N N . ASP A 1 189 ? 4.302 13.888 3.312 1.00 97.81 189 ASP A N 1
ATOM 1469 C CA . ASP A 1 189 ? 4.075 14.834 4.410 1.00 97.81 189 ASP A CA 1
ATOM 1470 C C . ASP A 1 189 ? 2.774 15.632 4.177 1.00 97.81 189 ASP A C 1
ATOM 1472 O O . ASP A 1 189 ? 1.952 15.769 5.084 1.00 97.81 189 ASP A O 1
ATOM 1476 N N . GLN A 1 190 ? 2.533 16.070 2.932 1.00 97.56 190 GLN A N 1
ATOM 1477 C CA . GLN A 1 190 ? 1.291 16.748 2.546 1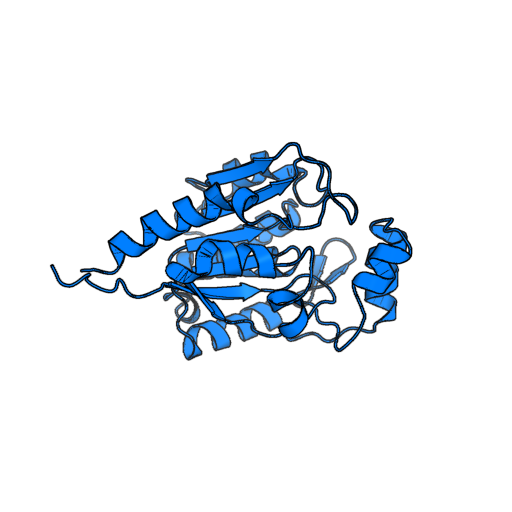.00 97.56 190 GLN A CA 1
ATOM 1478 C C . GLN A 1 190 ? 0.084 15.821 2.706 1.00 97.56 190 GLN A C 1
ATOM 1480 O O . GLN A 1 190 ? -0.894 16.193 3.340 1.00 97.56 190 GLN A O 1
ATOM 1485 N N . MET A 1 191 ? 0.155 14.599 2.167 1.00 97.62 191 MET A N 1
ATOM 1486 C CA . MET A 1 191 ? -0.923 13.619 2.285 1.00 97.62 191 MET A CA 1
ATOM 1487 C C . MET A 1 191 ? -1.245 13.307 3.750 1.00 97.62 191 MET A C 1
ATOM 1489 O O . MET A 1 191 ? -2.418 13.215 4.100 1.00 97.62 191 MET A O 1
ATOM 1493 N N . ALA A 1 192 ? -0.229 13.144 4.600 1.00 97.31 192 ALA A N 1
ATOM 1494 C CA . ALA A 1 192 ? -0.420 12.864 6.017 1.00 97.31 192 ALA A CA 1
ATOM 1495 C C . ALA A 1 192 ? -1.223 13.975 6.707 1.00 97.31 192 ALA A C 1
ATOM 1497 O O . ALA A 1 192 ? -2.168 13.671 7.427 1.00 97.31 192 ALA A O 1
ATOM 1498 N N . ALA A 1 193 ? -0.891 15.241 6.435 1.00 97.00 193 ALA A N 1
ATOM 1499 C CA . ALA A 1 193 ? -1.606 16.397 6.975 1.00 97.00 193 ALA A CA 1
ATOM 1500 C C . ALA A 1 193 ? -3.025 16.550 6.397 1.00 97.00 193 ALA A C 1
ATOM 1502 O O . ALA A 1 193 ? -3.957 16.932 7.100 1.00 97.00 193 ALA A O 1
ATOM 1503 N N . ASP A 1 194 ? -3.194 16.241 5.115 1.00 96.50 194 ASP A N 1
ATOM 1504 C CA . ASP A 1 194 ? -4.416 16.525 4.363 1.00 96.50 194 ASP A CA 1
ATOM 1505 C C . ASP A 1 194 ? -5.495 15.449 4.464 1.00 96.50 194 ASP A C 1
ATOM 1507 O O . ASP A 1 194 ? -6.668 15.724 4.193 1.00 96.50 194 ASP A O 1
ATOM 1511 N N . VAL A 1 195 ? -5.092 14.211 4.745 1.00 97.69 195 VAL A N 1
ATOM 1512 C CA . VAL A 1 195 ? -5.959 13.030 4.673 1.00 97.69 195 VAL A CA 1
ATOM 1513 C C . VAL A 1 195 ? -6.170 12.391 6.038 1.00 97.69 195 VAL A C 1
ATOM 1515 O O . VAL A 1 195 ? -7.183 11.725 6.218 1.00 97.69 195 VAL A O 1
ATOM 1518 N N . PHE A 1 196 ? -5.275 12.587 7.007 1.00 98.06 196 PHE A N 1
ATOM 1519 C CA . PHE A 1 196 ? -5.347 11.916 8.305 1.00 98.06 196 PHE A CA 1
ATOM 1520 C C . PHE A 1 196 ? -5.419 12.921 9.449 1.00 98.06 196 PHE A C 1
ATOM 1522 O O . PHE A 1 196 ? -4.715 13.924 9.448 1.00 98.06 196 PHE A O 1
ATOM 1529 N N . GLU A 1 197 ? -6.211 12.604 10.473 1.00 97.19 197 GLU A N 1
ATOM 1530 C CA . GLU A 1 197 ? -6.160 13.324 11.748 1.00 97.19 197 GLU A CA 1
ATOM 1531 C C . GLU A 1 197 ? -4.827 13.027 12.452 1.00 97.19 197 GLU A C 1
ATOM 1533 O O . GLU A 1 197 ? -4.184 13.910 13.022 1.00 97.19 197 GLU A O 1
ATOM 1538 N N . ARG A 1 198 ? -4.393 11.758 12.403 1.00 94.88 198 ARG A N 1
ATOM 1539 C CA . ARG A 1 198 ? -3.098 11.289 12.909 1.00 94.88 198 ARG A CA 1
ATOM 1540 C C . ARG A 1 198 ? -2.564 10.164 12.030 1.00 94.88 198 ARG A C 1
ATOM 1542 O O . ARG A 1 198 ? -3.233 9.153 11.839 1.00 94.88 198 ARG A O 1
ATOM 1549 N N . CYS A 1 199 ? -1.330 10.309 11.557 1.00 97.81 199 CYS A N 1
ATOM 1550 C CA . CYS A 1 199 ? -0.623 9.278 10.803 1.00 97.81 199 CYS A CA 1
ATOM 1551 C C . CYS A 1 199 ? 0.812 9.149 11.315 1.00 97.81 199 CYS A C 1
ATOM 1553 O O . CYS A 1 199 ? 1.536 10.140 11.412 1.00 97.81 199 CYS A O 1
ATOM 1555 N N . GLU A 1 200 ? 1.242 7.927 11.622 1.00 98.38 200 GLU A N 1
ATOM 1556 C CA . GLU A 1 200 ? 2.646 7.643 11.903 1.00 98.38 200 GLU A CA 1
ATOM 1557 C C . GLU A 1 200 ? 3.426 7.638 10.577 1.00 98.38 200 GLU A C 1
ATOM 1559 O O . GLU A 1 200 ? 3.043 6.966 9.619 1.00 98.38 200 GLU A O 1
ATOM 1564 N N . LEU A 1 201 ? 4.520 8.397 10.500 1.00 98.00 201 LEU A N 1
ATOM 1565 C CA . LEU A 1 201 ? 5.397 8.420 9.329 1.00 98.00 201 LEU A CA 1
ATOM 1566 C C . LEU A 1 201 ? 6.697 7.683 9.645 1.00 98.00 201 LEU A C 1
ATOM 1568 O O . LEU A 1 201 ? 7.546 8.174 10.386 1.00 98.00 201 LEU A O 1
ATOM 1572 N N . ALA A 1 202 ? 6.859 6.501 9.058 1.00 97.56 202 ALA A N 1
ATOM 1573 C CA . ALA A 1 202 ? 8.072 5.693 9.106 1.00 97.56 202 ALA A CA 1
ATOM 1574 C C . ALA A 1 202 ? 8.816 5.774 7.763 1.00 97.56 202 ALA A C 1
ATOM 1576 O O . ALA A 1 202 ? 9.043 4.768 7.088 1.00 97.56 202 ALA A O 1
ATOM 1577 N N . VAL A 1 203 ? 9.156 7.000 7.361 1.00 96.44 203 VAL A N 1
ATOM 1578 C CA . VAL A 1 203 ? 9.834 7.295 6.094 1.00 96.44 203 VAL A CA 1
ATOM 1579 C C . VAL A 1 203 ? 11.305 7.597 6.371 1.00 96.44 203 VAL A C 1
ATOM 1581 O O . VAL A 1 203 ? 11.626 8.578 7.044 1.00 96.44 203 VAL A O 1
ATOM 1584 N N . THR A 1 204 ? 12.200 6.743 5.877 1.00 94.75 204 THR A N 1
ATOM 1585 C CA . THR A 1 204 ? 13.649 6.863 6.100 1.00 94.75 204 THR A CA 1
ATOM 1586 C C . THR A 1 204 ? 14.337 7.609 4.957 1.00 94.75 204 THR A C 1
ATOM 1588 O O . THR A 1 204 ? 13.831 7.649 3.839 1.00 94.75 204 THR A O 1
ATOM 1591 N N . ASP A 1 205 ? 15.511 8.184 5.216 1.00 93.81 205 ASP A N 1
ATOM 1592 C CA . ASP A 1 205 ? 16.359 8.822 4.192 1.00 93.81 205 ASP A CA 1
ATOM 1593 C C . ASP A 1 205 ? 17.352 7.810 3.583 1.00 93.81 205 ASP A C 1
ATOM 1595 O O . ASP A 1 205 ? 18.564 8.004 3.556 1.00 93.81 205 ASP A O 1
ATOM 1599 N N . GLU A 1 206 ? 16.838 6.637 3.207 1.00 89.75 206 GLU A N 1
ATOM 1600 C CA . GLU A 1 206 ? 17.632 5.498 2.739 1.00 89.75 206 GLU A CA 1
ATOM 1601 C C . GLU A 1 206 ? 17.482 5.321 1.229 1.00 89.75 206 GLU A C 1
ATOM 1603 O O . GLU A 1 206 ? 16.362 5.265 0.713 1.00 89.75 206 GLU A O 1
ATOM 1608 N N . LYS A 1 207 ? 18.602 5.160 0.517 1.00 90.56 207 LYS A N 1
ATOM 1609 C CA . LYS A 1 207 ? 18.583 4.766 -0.896 1.00 90.56 207 LYS A CA 1
ATOM 1610 C C . LYS A 1 207 ? 18.350 3.268 -1.037 1.00 90.56 207 LYS A C 1
ATOM 1612 O O . LYS A 1 207 ? 18.975 2.482 -0.331 1.00 90.56 207 LYS A O 1
ATOM 1617 N N . ARG A 1 208 ? 17.479 2.876 -1.966 1.00 88.50 208 ARG A N 1
ATOM 1618 C CA . ARG A 1 208 ? 17.079 1.480 -2.186 1.00 88.50 208 ARG A CA 1
ATOM 1619 C C . ARG A 1 208 ? 17.040 1.133 -3.681 1.00 88.50 208 ARG A C 1
ATOM 1621 O O . ARG A 1 208 ? 16.948 2.047 -4.505 1.00 88.50 208 ARG A O 1
ATOM 1628 N N . PRO A 1 209 ? 17.072 -0.167 -4.028 1.00 87.31 209 PRO A N 1
ATOM 1629 C CA . PRO A 1 209 ? 16.798 -0.651 -5.381 1.00 87.31 209 PRO A CA 1
ATOM 1630 C C . PRO A 1 209 ? 15.454 -0.164 -5.941 1.00 87.31 209 PRO A C 1
ATOM 1632 O O . PRO A 1 209 ? 14.607 0.379 -5.218 1.00 87.31 209 PRO A O 1
ATOM 1635 N N . CYS A 1 210 ? 15.253 -0.394 -7.235 1.00 83.75 210 CYS A N 1
ATOM 1636 C CA . CYS A 1 210 ? 14.027 -0.101 -7.972 1.00 83.75 210 CYS A CA 1
ATOM 1637 C C . CYS A 1 210 ? 13.597 1.368 -7.845 1.00 83.75 210 CYS A C 1
ATOM 1639 O O . CYS A 1 210 ? 12.466 1.662 -7.456 1.00 83.75 210 CYS A O 1
ATOM 1641 N N . SER A 1 211 ? 14.516 2.305 -8.101 1.00 80.88 211 SER A N 1
ATOM 1642 C CA . SER A 1 211 ? 14.284 3.749 -7.919 1.00 80.88 211 SER A CA 1
ATOM 1643 C C . SER A 1 211 ? 13.793 4.121 -6.519 1.00 80.88 211 SER A C 1
ATOM 1645 O O . SER A 1 211 ? 12.930 4.976 -6.335 1.00 80.88 211 SER A O 1
ATOM 1647 N N . ASN A 1 212 ? 14.376 3.471 -5.511 1.00 89.44 212 ASN A N 1
ATOM 1648 C CA . ASN A 1 212 ? 14.037 3.599 -4.096 1.00 89.44 212 ASN A CA 1
ATOM 1649 C C . ASN A 1 212 ? 12.629 3.118 -3.711 1.00 89.44 212 ASN A C 1
ATOM 1651 O O . ASN A 1 212 ? 12.217 3.305 -2.566 1.00 89.44 212 ASN A O 1
ATOM 1655 N N . HIS A 1 213 ? 11.917 2.474 -4.637 1.00 92.94 213 HIS A N 1
ATOM 1656 C CA . HIS A 1 213 ? 10.556 1.990 -4.434 1.00 92.94 213 HIS A CA 1
ATOM 1657 C C . HIS A 1 213 ? 10.503 0.596 -3.789 1.00 92.94 213 HIS A C 1
ATOM 1659 O O . HIS A 1 213 ? 9.422 0.087 -3.510 1.00 92.94 213 HIS A O 1
ATOM 1665 N N . ALA A 1 214 ? 11.650 -0.045 -3.548 1.00 92.31 214 ALA A N 1
ATOM 1666 C CA . ALA A 1 214 ? 11.759 -1.335 -2.868 1.00 92.31 214 ALA A CA 1
ATOM 1667 C C . ALA A 1 214 ? 11.519 -1.251 -1.344 1.00 92.31 214 ALA A C 1
ATOM 1669 O O . ALA A 1 214 ? 11.801 -0.236 -0.691 1.00 92.31 214 ALA A O 1
ATOM 1670 N N . LEU A 1 215 ? 11.062 -2.358 -0.747 1.00 94.50 215 LEU A N 1
ATOM 1671 C CA . LEU A 1 215 ? 11.045 -2.527 0.709 1.00 94.50 215 LEU A CA 1
ATOM 1672 C C . LEU A 1 215 ? 12.398 -3.062 1.226 1.00 94.50 215 LEU A C 1
ATOM 1674 O O . LEU A 1 215 ? 13.079 -3.783 0.498 1.00 94.50 215 LEU A O 1
ATOM 1678 N N . PRO A 1 216 ? 12.817 -2.734 2.467 1.00 93.62 216 PRO A N 1
ATOM 1679 C CA . PRO A 1 216 ? 14.081 -3.219 3.025 1.00 93.62 216 PRO A CA 1
ATOM 1680 C C . PRO A 1 216 ? 14.117 -4.739 3.223 1.00 93.62 216 PRO A C 1
ATOM 1682 O O . PRO A 1 216 ? 13.136 -5.338 3.668 1.00 93.62 216 PRO A O 1
ATOM 1685 N N . ASP A 1 217 ? 15.288 -5.347 3.030 1.00 91.25 217 ASP A N 1
ATOM 1686 C CA . ASP A 1 217 ? 15.489 -6.787 3.256 1.00 91.25 217 ASP A CA 1
ATOM 1687 C C . ASP A 1 217 ? 15.873 -7.136 4.710 1.00 91.25 217 ASP A C 1
ATOM 1689 O O . ASP A 1 217 ? 15.861 -8.300 5.116 1.00 91.25 217 ASP A O 1
ATOM 1693 N N . ALA A 1 218 ? 16.223 -6.148 5.536 1.00 90.81 218 ALA A N 1
ATOM 1694 C CA . ALA A 1 218 ? 16.606 -6.391 6.924 1.00 90.81 218 ALA A CA 1
ATOM 1695 C C . ALA A 1 218 ? 15.381 -6.302 7.858 1.00 90.81 218 ALA A C 1
ATOM 1697 O O . ALA A 1 218 ? 14.751 -5.244 7.925 1.00 90.81 218 ALA A O 1
ATOM 1698 N N . PRO A 1 219 ? 15.062 -7.348 8.653 1.00 90.38 219 PRO A N 1
ATOM 1699 C CA . PRO A 1 219 ? 13.951 -7.310 9.612 1.00 90.38 219 PRO A CA 1
ATOM 1700 C C . PRO A 1 219 ? 14.007 -6.123 10.589 1.00 90.38 219 PRO A C 1
ATOM 1702 O O . PRO A 1 219 ? 12.973 -5.563 10.944 1.00 90.38 219 PRO A O 1
ATOM 1705 N N . ALA A 1 220 ? 15.211 -5.686 10.977 1.00 92.44 220 ALA A N 1
ATOM 1706 C CA . ALA A 1 220 ? 15.411 -4.547 11.876 1.00 92.44 220 ALA A CA 1
ATOM 1707 C C . ALA A 1 220 ? 14.856 -3.219 11.321 1.00 92.44 220 ALA A C 1
ATOM 1709 O O . ALA A 1 220 ? 14.461 -2.350 12.097 1.00 92.44 220 ALA A O 1
ATOM 1710 N N . CYS A 1 221 ? 14.755 -3.072 9.996 1.00 95.50 221 CYS A N 1
ATOM 1711 C CA . CYS A 1 221 ? 14.165 -1.891 9.361 1.00 95.50 221 CYS A CA 1
ATOM 1712 C C . CYS A 1 221 ? 12.658 -1.753 9.636 1.00 95.50 221 CYS A C 1
ATOM 1714 O O . CYS A 1 221 ? 12.099 -0.678 9.438 1.00 95.50 221 CYS A O 1
ATOM 1716 N N . TYR A 1 222 ? 12.000 -2.814 10.115 1.00 97.12 222 TYR A N 1
ATOM 1717 C CA . TYR A 1 222 ? 10.564 -2.848 10.394 1.00 97.12 222 TYR A CA 1
ATOM 1718 C C . TYR A 1 222 ? 10.225 -2.606 11.872 1.00 97.12 222 TYR A C 1
ATOM 1720 O O . TYR A 1 222 ? 9.088 -2.826 12.281 1.00 97.12 222 TYR A O 1
ATOM 1728 N N . ALA A 1 223 ? 11.169 -2.115 12.684 1.00 97.50 223 ALA A N 1
ATOM 1729 C CA . ALA A 1 223 ? 10.938 -1.846 14.107 1.00 97.50 223 ALA A CA 1
ATOM 1730 C C . ALA A 1 223 ? 9.738 -0.910 14.369 1.00 97.50 223 ALA A C 1
ATOM 1732 O O . ALA A 1 223 ? 9.001 -1.098 15.339 1.00 97.50 223 ALA A O 1
ATOM 1733 N N . SER A 1 224 ? 9.498 0.071 13.492 1.00 97.88 224 SER A N 1
ATOM 1734 C CA . SER A 1 224 ? 8.320 0.947 13.561 1.00 97.88 224 SER A CA 1
ATOM 1735 C C . SER A 1 224 ? 7.013 0.193 13.309 1.00 97.88 224 SER A C 1
ATOM 1737 O O . SER A 1 224 ? 6.043 0.423 14.024 1.00 97.88 224 SER A O 1
ATOM 1739 N N . ILE A 1 225 ? 6.994 -0.747 12.359 1.00 98.31 225 ILE A N 1
ATOM 1740 C CA . ILE A 1 225 ? 5.831 -1.600 12.076 1.00 98.31 225 ILE A CA 1
ATOM 1741 C C . ILE A 1 225 ? 5.551 -2.536 13.254 1.00 98.31 225 ILE A C 1
ATOM 1743 O O . ILE A 1 225 ? 4.412 -2.635 13.701 1.00 98.31 225 ILE A O 1
ATOM 1747 N N . VAL A 1 226 ? 6.589 -3.166 13.811 1.00 98.00 226 VAL A N 1
ATOM 1748 C CA . VAL A 1 226 ? 6.476 -4.025 15.002 1.00 98.00 226 VAL A CA 1
ATOM 1749 C C . VAL A 1 226 ? 5.873 -3.241 16.170 1.00 98.00 226 VAL A C 1
ATOM 1751 O O . VAL A 1 226 ? 4.903 -3.684 16.784 1.00 98.00 226 VAL A O 1
ATOM 1754 N N . LYS A 1 227 ? 6.386 -2.033 16.439 1.00 97.62 227 LYS A N 1
ATOM 1755 C CA . LYS A 1 227 ? 5.837 -1.138 17.467 1.00 97.62 227 LYS A CA 1
ATOM 1756 C C . LYS A 1 227 ? 4.382 -0.757 17.173 1.00 97.62 227 LYS A C 1
ATOM 1758 O O . LYS A 1 227 ? 3.553 -0.770 18.084 1.00 97.62 227 LYS A O 1
ATOM 1763 N N . PHE A 1 228 ? 4.076 -0.422 15.919 1.00 97.88 228 PHE A N 1
ATOM 1764 C CA . PHE A 1 228 ? 2.733 -0.055 15.485 1.00 97.88 228 PHE A CA 1
ATOM 1765 C C . PHE A 1 228 ? 1.739 -1.189 15.759 1.00 97.88 228 PHE A C 1
ATOM 1767 O O . PHE A 1 228 ? 0.734 -0.958 16.427 1.00 97.88 228 PHE A O 1
ATOM 1774 N N . LEU A 1 229 ? 2.045 -2.415 15.332 1.00 97.38 229 LEU A N 1
ATOM 1775 C CA . LEU A 1 229 ? 1.184 -3.584 15.529 1.00 97.38 229 LEU A CA 1
ATOM 1776 C C . LEU A 1 229 ? 1.072 -3.998 17.002 1.00 97.38 229 LEU A C 1
ATOM 1778 O O . LEU A 1 229 ? -0.029 -4.294 17.467 1.00 97.38 229 LEU A O 1
ATOM 1782 N N . GLY A 1 230 ? 2.169 -3.956 17.764 1.00 96.44 230 GLY A N 1
ATOM 1783 C CA . GLY A 1 230 ? 2.164 -4.314 19.188 1.00 96.44 230 GLY A CA 1
ATOM 1784 C C . GLY A 1 230 ? 1.189 -3.464 20.010 1.00 96.44 230 GLY A C 1
ATOM 1785 O O . GLY A 1 230 ? 0.425 -3.987 20.818 1.00 96.44 230 GLY A O 1
ATOM 1786 N N . ALA A 1 231 ? 1.107 -2.162 19.728 1.00 95.50 231 ALA A N 1
ATOM 1787 C CA . ALA A 1 231 ? 0.142 -1.271 20.378 1.00 95.50 231 ALA A CA 1
ATOM 1788 C C . ALA A 1 231 ? -1.328 -1.530 19.978 1.00 95.50 231 ALA A C 1
ATOM 1790 O O . ALA A 1 231 ? -2.229 -0.911 20.534 1.00 95.50 231 ALA A O 1
ATOM 1791 N N . ARG A 1 232 ? -1.599 -2.404 18.999 1.00 94.2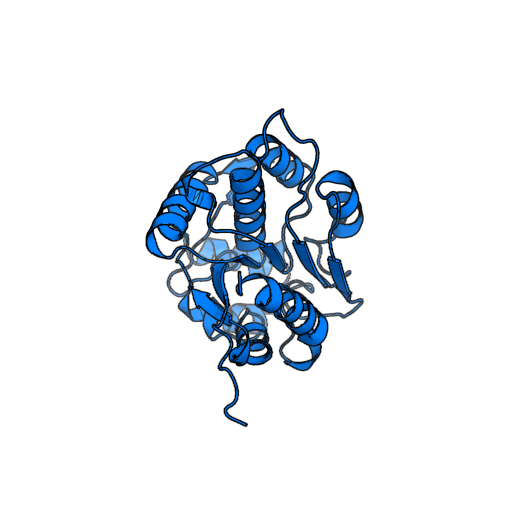5 232 ARG A N 1
ATOM 1792 C CA . ARG A 1 232 ? -2.953 -2.716 18.496 1.00 94.25 232 ARG A CA 1
ATOM 1793 C C . ARG A 1 232 ? -3.446 -4.084 18.982 1.00 94.25 232 ARG A C 1
ATOM 1795 O O . ARG A 1 232 ? -4.654 -4.324 18.964 1.00 94.25 232 ARG A O 1
ATOM 1802 N N . GLN A 1 233 ? -2.551 -4.938 19.488 1.00 88.25 233 GLN A N 1
ATOM 1803 C CA . GLN A 1 233 ? -2.924 -6.183 20.169 1.00 88.25 233 GLN A CA 1
ATOM 1804 C C . GLN A 1 233 ? -3.590 -5.927 21.530 1.00 88.25 233 GLN A C 1
ATOM 1806 O O . GLN A 1 233 ? -4.516 -6.639 21.908 1.00 88.25 233 GLN A O 1
ATOM 1811 N N . THR A 1 234 ? -3.198 -4.865 22.242 1.00 72.31 234 THR A N 1
ATOM 1812 C CA . THR A 1 234 ? -3.731 -4.527 23.579 1.00 72.31 234 THR A CA 1
ATOM 1813 C C . THR A 1 234 ? -5.211 -4.139 23.584 1.00 72.31 234 THR A C 1
ATOM 1815 O O . THR A 1 234 ? -5.838 -4.130 24.637 1.00 72.31 234 THR A O 1
ATOM 1818 N N . HIS A 1 235 ? -5.783 -3.822 22.420 1.00 62.22 235 HIS A N 1
ATOM 1819 C CA . HIS A 1 235 ? -7.173 -3.382 22.278 1.00 62.22 235 HIS A CA 1
ATOM 1820 C C . HIS A 1 235 ? -8.151 -4.501 21.885 1.00 62.22 235 HIS A C 1
ATOM 1822 O O . HIS A 1 235 ? -9.328 -4.220 21.688 1.00 62.22 235 HIS A O 1
ATOM 1828 N N . VAL A 1 236 ? -7.691 -5.752 21.756 1.00 56.69 236 VAL A N 1
ATOM 1829 C CA . VAL A 1 236 ? -8.545 -6.907 21.396 1.00 56.69 236 VAL A CA 1
ATOM 1830 C C . VAL A 1 236 ? -9.140 -7.599 22.638 1.00 56.69 236 VAL A C 1
ATOM 1832 O O . VAL A 1 236 ? -10.020 -8.441 22.514 1.00 56.69 236 VAL A O 1
ATOM 1835 N N . ALA A 1 237 ? -8.699 -7.231 23.845 1.00 49.94 237 ALA A N 1
ATOM 1836 C CA . ALA A 1 237 ? -8.991 -7.952 25.088 1.00 49.94 237 ALA A CA 1
ATOM 1837 C C . ALA A 1 237 ? -10.235 -7.478 25.882 1.00 49.94 237 ALA A C 1
ATOM 1839 O O . ALA A 1 237 ? -10.284 -7.713 27.089 1.00 49.94 237 ALA A O 1
ATOM 1840 N N . CYS A 1 238 ? -11.225 -6.833 25.252 1.00 40.59 238 CYS A N 1
ATOM 1841 C CA . CYS A 1 238 ? -12.473 -6.414 25.917 1.00 40.59 238 CYS A CA 1
ATOM 1842 C C . CYS A 1 238 ? -13.711 -7.039 25.276 1.00 40.59 238 CYS A C 1
ATOM 1844 O O . CYS A 1 238 ? -13.883 -6.856 24.050 1.00 40.59 238 CYS A O 1
#

Sequence (238 aa):
MEAFDMAKLKIATLHCFGSNPTKHATQKWHFTHCARACADLADWVYPAAPHQVAPEMVYDLIKNQMGCTDEEVEGFGFEDPRIWFRFADGRYDGLEVSMAHIADVCRRERPDGIAGYSNGAGIALLAAAACEGGREAFQSIRFVMSFAGPTSPTMQRHIREYLGPRRDQLTMPAIIFGSRHDPMLALVDQMAADVFERCELAVTDEKRPCSNHALPDAPACYASIVKFLGARQTHVAC

Secondary structure (DSSP, 8-state):
-----PPPEEEEEE--TTB-HHHHHHSTTTTHHHHHHTTTTEEEE-PPPSEE--HHHHHHIIIIIS---HHHHHHH--SS-EES-EEETTEEESHHHHHHHHHHHHHHH--SEEEEETHHHHHHHHHHHHHHTT-GGGTT---EEEES----HHHHHHHHHHH-TT-SSB-S-EEEEEETT-GGGTTHHHHHHHHBSSEEEEEE----TTTTTSPPS-GGGGHHHHHHHHHHHTTS--

Foldseek 3Di:
DPPPQQDAFEEEEEEAFLDFQVCQCDAALHCVLVCVLCVSHYDYDTDGAPAWDDLVVVLCCLCPVLVADPVVSVSRDRPRTHACWDDDPNATHNVVVSLVVVLVVCQVVLGQAYEYAARGLLNSLLLLLLCLLPPPSSVSHQEYEYELYALDPNSLVSSDVNNDDPDQARARAYEYAFECQRPSCVCVVVSQVRHHPHYHYRYYPDQDGSSRSTDDNHSVSCVVVNVSSVVVSVPVPD